Protein 8Q3U (pdb70)

Nearest PDB structures (foldseek):
  6zr9-assembly1_A  TM=1.003E+00  e=4.267E-58  Homo sapiens
  3mdz-assembly1_A  TM=9.969E-01  e=3.117E-55  Homo sapiens
  3czv-assembly1_A  TM=9.896E-01  e=2.225E-41  Homo sapiens
  2nmx-assembly1_A  TM=9.854E-01  e=1.043E-40  Homo sapiens
  1crm-assembly1_A  TM=9.818E-01  e=9.824E-41  Homo sapiens

Organism: Homo sapiens (NCBI:txid9606)

Structure (mmCIF, N/CA/C/O backbone):
data_8Q3U
#
_entry.id   8Q3U
#
_cell.length_a   66.965
_cell.length_b   89.422
_cell.length_c   44.267
_cell.angle_alpha   90.00
_cell.angle_beta   90.00
_cell.angle_gamma   90.00
#
_symmetry.space_group_name_H-M   'P 21 21 2'
#
loop_
_entity.id
_entity.type
_entity.pdbx_description
1 polymer 'Carbonic anhydrase 7'
2 non-polymer 'ZINC ION'
3 non-polymer ~{N}-phenyl-~{N}-[1-[2-(4-sulfamoylphenyl)ethyl]piperidin-4-yl]propanamide
4 non-polymer GLYCEROL
5 water water
#
loop_
_atom_site.group_PDB
_atom_site.id
_atom_site.type_symbol
_atom_site.label_atom_id
_atom_site.label_alt_id
_atom_site.label_comp_id
_atom_site.label_asym_id
_atom_site.label_entity_id
_atom_site.label_seq_id
_atom_site.pdbx_PDB_ins_code
_atom_site.Cartn_x
_atom_site.Cartn_y
_atom_site.Cartn_z
_atom_site.occupancy
_atom_site.B_iso_or_equiv
_atom_site.auth_seq_id
_atom_site.auth_comp_id
_atom_site.auth_asym_id
_atom_site.auth_atom_id
_atom_site.pdbx_PDB_model_num
ATOM 1 N N . GLY A 1 8 ? 22.448 11.624 8.063 1.00 30.20 4 GLY A N 1
ATOM 2 C CA . GLY A 1 8 ? 23.258 11.402 9.307 1.00 27.17 4 GLY A CA 1
ATOM 3 C C . GLY A 1 8 ? 22.844 12.293 10.465 1.00 25.36 4 GLY A C 1
ATOM 4 O O . GLY A 1 8 ? 23.522 12.239 11.528 1.00 28.80 4 GLY A O 1
ATOM 8 N N . TRP A 1 9 ? 21.717 13.003 10.369 1.00 22.66 5 TRP A N 1
ATOM 9 C CA . TRP A 1 9 ? 21.199 13.852 11.458 1.00 18.56 5 TRP A CA 1
ATOM 10 C C . TRP A 1 9 ? 19.673 13.780 11.514 1.00 16.99 5 TRP A C 1
ATOM 11 O O . TRP A 1 9 ? 18.986 13.434 10.546 1.00 18.01 5 TRP A O 1
ATOM 32 N N . GLY A 1 10 ? 19.154 14.118 12.661 1.00 14.79 6 GLY A N 1
ATOM 33 C CA . GLY A 1 10 ? 17.711 14.154 12.864 1.00 13.75 6 GLY A CA 1
ATOM 34 C C . GLY A 1 10 ? 17.433 14.825 14.164 1.00 11.94 6 GLY A C 1
ATOM 35 O O . GLY A 1 10 ? 18.169 15.747 14.583 1.00 12.83 6 GLY A O 1
ATOM 39 N N . TYR A 1 11 ? 16.385 14.349 14.824 1.00 12.97 7 TYR A N 1
ATOM 40 C CA . TYR A 1 11 ? 15.868 14.931 16.081 1.00 13.93 7 TYR A CA 1
ATOM 41 C C . TYR A 1 11 ? 15.714 13.847 17.152 1.00 15.83 7 TYR A C 1
ATOM 42 O O . TYR A 1 11 ? 14.975 14.040 18.121 1.00 19.48 7 TYR A O 1
ATOM 60 N N . GLY A 1 12 ? 16.338 12.703 16.953 1.00 17.53 8 GLY A N 1
ATOM 61 C CA . GLY A 1 12 ? 16.218 11.609 17.915 1.00 18.38 8 GLY A CA 1
ATOM 62 C C . GLY A 1 12 ? 17.296 11.686 18.977 1.00 19.14 8 GLY A C 1
ATOM 63 O O . GLY A 1 12 ? 18.164 12.608 18.999 1.00 20.50 8 GLY A O 1
ATOM 67 N N . GLN A 1 13 ? 17.293 10.683 19.830 1.00 21.58 9 GLN A N 1
ATOM 68 C CA . GLN A 1 13 ? 18.181 10.656 21.000 1.00 23.86 9 GLN A CA 1
ATOM 69 C C . GLN A 1 13 ? 19.641 10.629 20.544 1.00 22.11 9 GLN A C 1
ATOM 70 O O . GLN A 1 13 ? 20.517 11.171 21.284 1.00 25.51 9 GLN A O 1
ATOM 84 N N . ASP A 1 14 ? 19.929 9.939 19.446 1.00 19.78 10 ASP A N 1
ATOM 85 C CA . ASP A 1 14 ? 21.339 9.738 19.065 1.00 20.61 10 ASP A CA 1
ATOM 86 C C . ASP A 1 14 ? 21.796 10.665 17.950 1.00 19.06 10 ASP A C 1
ATOM 87 O O . ASP A 1 14 ? 23.000 10.760 17.750 1.00 21.29 10 ASP A O 1
ATOM 96 N N . ASP A 1 15 ? 20.896 11.316 17.229 1.00 16.57 11 ASP A N 1
ATOM 97 C CA . ASP A 1 15 ? 21.283 12.092 16.029 1.00 15.64 11 ASP A CA 1
ATOM 98 C C . ASP A 1 15 ? 20.769 13.528 16.131 1.00 14.00 11 ASP A C 1
ATOM 99 O O . ASP A 1 15 ? 20.851 14.249 15.129 1.00 14.15 11 ASP A O 1
ATOM 108 N N . GLY A 1 16 ? 20.322 13.953 17.303 1.00 13.92 12 GLY A N 1
ATOM 109 C CA . GLY A 1 16 ? 19.647 15.245 17.450 1.00 13.15 12 GLY A CA 1
ATOM 110 C C . GLY A 1 16 ? 20.595 16.416 17.638 1.00 11.35 12 GLY A C 1
ATOM 111 O O . GLY A 1 16 ? 21.823 16.293 17.592 1.00 11.61 12 GLY A O 1
ATOM 115 N N . PRO A 1 17 ? 20.010 17.613 17.844 1.00 10.80 13 PRO A N 1
ATOM 116 C CA . PRO A 1 17 ? 20.753 18.860 17.856 1.00 10.41 13 PRO A CA 1
ATOM 117 C C . PRO A 1 17 ? 21.992 18.929 18.735 1.00 10.29 13 PRO A C 1
ATOM 118 O O . PRO A 1 17 ? 22.944 19.589 18.332 1.00 10.85 13 PRO A O 1
ATOM 129 N N A SER A 1 18 ? 22.018 18.288 19.899 0.50 11.19 14 SER A N 1
ATOM 130 N N B SER A 1 18 ? 21.994 18.231 19.866 0.50 10.40 14 SER A N 1
ATOM 131 C CA A SER A 1 18 ? 23.238 18.373 20.737 0.50 12.25 14 SER A CA 1
ATOM 132 C CA B SER A 1 18 ? 23.163 18.244 20.772 0.50 10.84 14 SER A CA 1
ATOM 133 C C A SER A 1 18 ? 24.426 17.669 20.081 0.50 11.96 14 SER A C 1
ATOM 134 C C B SER A 1 18 ? 24.386 17.576 20.147 0.50 11.19 14 SER A C 1
ATOM 135 O O A SER A 1 18 ? 25.549 17.877 20.558 0.50 12.89 14 SER A O 1
ATOM 136 O O B SER A 1 18 ? 25.487 17.730 20.687 0.50 12.25 14 SER A O 1
ATOM 151 N N . HIS A 1 19 ? 24.197 16.853 19.048 1.00 10.60 15 HIS A N 1
ATOM 152 C CA . HIS A 1 19 ? 25.251 16.074 18.397 1.00 11.32 15 HIS A CA 1
ATOM 153 C C . HIS A 1 19 ? 25.604 16.607 17.014 1.00 11.06 15 HIS A C 1
ATOM 154 O O . HIS A 1 19 ? 26.545 16.079 16.397 1.00 12.47 15 HIS A O 1
ATOM 169 N N . TRP A 1 20 ? 24.867 17.575 16.486 1.00 10.25 16 TRP A N 1
ATOM 170 C CA . TRP A 1 20 ? 25.057 18.017 15.094 1.00 10.27 16 TRP A CA 1
ATOM 171 C C . TRP A 1 20 ? 26.450 18.561 14.869 1.00 10.05 16 TRP A C 1
ATOM 172 O O . TRP A 1 20 ? 26.948 18.464 13.722 1.00 11.33 16 TRP A O 1
ATOM 193 N N . HIS A 1 21 ? 27.070 19.117 15.896 1.00 10.64 17 HIS A N 1
ATOM 194 C CA . HIS A 1 21 ? 28.422 19.683 15.757 1.00 11.22 17 HIS A CA 1
ATOM 195 C C . HIS A 1 21 ? 29.434 18.628 15.323 1.00 12.58 17 HIS A C 1
ATOM 196 O O . HIS A 1 21 ? 30.465 18.997 14.789 1.00 13.09 17 HIS A O 1
ATOM 211 N N . LYS A 1 22 ? 29.162 17.354 15.550 1.00 13.37 18 LYS A N 1
ATOM 212 C CA . LYS A 1 22 ? 30.111 16.280 15.164 1.00 15.56 18 LYS A CA 1
ATOM 213 C C . LYS A 1 22 ? 30.171 16.176 13.645 1.00 15.84 18 LYS A C 1
ATOM 214 O O . LYS A 1 22 ? 31.169 15.671 13.133 1.00 19.91 18 LYS A O 1
ATOM 233 N N . LEU A 1 23 ? 29.128 16.635 12.959 1.00 14.55 19 LEU A N 1
ATOM 234 C CA . LEU A 1 23 ? 29.062 16.656 11.483 1.00 14.48 19 LEU A CA 1
ATOM 235 C C . LEU A 1 23 ? 29.390 18.052 10.944 1.00 12.03 19 LEU A C 1
ATOM 236 O O . LEU A 1 23 ? 30.154 18.183 9.985 1.00 12.16 19 LEU A O 1
ATOM 252 N N . TYR A 1 24 ? 28.784 19.080 11.538 1.00 11.88 20 TYR A N 1
ATOM 253 C CA . TYR A 1 24 ? 28.868 20.471 11.068 1.00 10.78 20 TYR A CA 1
ATOM 254 C C . TYR A 1 24 ? 29.415 21.313 12.201 1.00 10.56 20 TYR A C 1
ATOM 255 O O . TYR A 1 24 ? 28.649 21.782 13.050 1.00 11.60 20 TYR A O 1
ATOM 273 N N . PRO A 1 25 ? 30.740 21.544 12.250 1.00 11.07 21 PRO A N 1
ATOM 274 C CA . PRO A 1 25 ? 31.304 22.287 13.365 1.00 12.33 21 PRO A CA 1
ATOM 275 C C . PRO A 1 25 ? 30.770 23.714 13.501 1.00 10.93 21 PRO A C 1
ATOM 276 O O . PRO A 1 25 ? 30.844 24.267 14.595 1.00 12.54 21 PRO A O 1
ATOM 287 N N . ILE A 1 26 ? 30.226 24.281 12.420 1.00 10.54 22 ILE A N 1
ATOM 288 C CA . ILE A 1 26 ? 29.629 25.642 12.515 1.00 10.99 22 ILE A CA 1
ATOM 289 C C . ILE A 1 26 ? 28.431 25.629 13.465 1.00 10.97 22 ILE A C 1
ATOM 290 O O . ILE A 1 26 ? 27.981 26.727 13.867 1.00 12.07 22 ILE A O 1
ATOM 306 N N . ALA A 1 27 ? 27.943 24.454 13.861 1.00 10.81 23 ALA A N 1
ATOM 307 C CA . ALA A 1 27 ? 26.903 24.377 14.904 1.00 11.43 23 ALA A CA 1
ATOM 308 C C . ALA A 1 27 ? 27.278 25.194 16.133 1.00 12.04 23 ALA A C 1
ATOM 309 O O . ALA A 1 27 ? 26.380 25.596 16.871 1.00 13.14 23 ALA A O 1
ATOM 316 N N . GLN A 1 28 ? 28.572 25.305 16.408 1.00 13.17 24 GLN A N 1
ATOM 317 C CA . GLN A 1 28 ? 29.115 26.069 17.574 1.00 14.91 24 GLN A CA 1
ATOM 318 C C . GLN A 1 28 ? 29.658 27.453 17.154 1.00 15.63 24 GLN A C 1
ATOM 319 O O . GLN A 1 28 ? 30.428 28.056 17.926 1.00 17.77 24 GLN A O 1
ATOM 333 N N . GLY A 1 29 ? 29.179 28.001 16.037 1.00 14.95 25 GLY A N 1
ATOM 334 C CA . GLY A 1 29 ? 29.609 29.308 15.528 1.00 15.87 25 GLY A CA 1
ATOM 335 C C . GLY A 1 29 ? 29.044 30.486 16.286 1.00 14.84 25 GLY A C 1
ATOM 336 O O . GLY A 1 29 ? 28.310 30.319 17.281 1.00 16.23 25 GLY A O 1
ATOM 340 N N . ASP A 1 30 ? 29.351 31.663 15.760 1.00 15.25 26 ASP A N 1
ATOM 341 C CA . ASP A 1 30 ? 29.011 32.943 16.405 1.00 16.26 26 ASP A CA 1
ATOM 342 C C . ASP A 1 30 ? 27.678 33.515 15.958 1.00 14.77 26 ASP A C 1
ATOM 343 O O . ASP A 1 30 ? 27.266 34.523 16.541 1.00 16.62 26 ASP A O 1
ATOM 352 N N A ARG A 1 31 ? 27.031 32.885 14.979 0.50 13.17 27 ARG A N 1
ATOM 353 N N B ARG A 1 31 ? 27.039 32.965 14.929 0.50 12.99 27 ARG A N 1
ATOM 354 C CA A ARG A 1 31 ? 25.829 33.455 14.330 0.50 12.72 27 ARG A CA 1
ATOM 355 C CA B ARG A 1 31 ? 25.743 33.522 14.468 0.50 12.52 27 ARG A CA 1
ATOM 356 C C A ARG A 1 31 ? 24.751 32.365 14.229 0.50 11.36 27 ARG A C 1
ATOM 357 C C B ARG A 1 31 ? 24.751 32.379 14.252 0.50 11.63 27 ARG A C 1
ATOM 358 O O A ARG A 1 31 ? 24.042 32.323 13.238 0.50 11.71 27 ARG A O 1
ATOM 359 O O B ARG A 1 31 ? 24.117 32.311 13.210 0.50 12.49 27 ARG A O 1
ATOM 400 N N . GLN A 1 32 ? 24.585 31.531 15.261 1.00 11.09 28 GLN A N 1
ATOM 401 C CA . GLN A 1 32 ? 23.671 30.378 15.169 1.00 10.57 28 GLN A CA 1
ATOM 402 C C . GLN A 1 32 ? 22.248 30.738 15.615 1.00 10.09 28 GLN A C 1
ATOM 403 O O . GLN A 1 32 ? 22.036 31.627 16.466 1.00 11.76 28 GLN A O 1
ATOM 417 N N . SER A 1 33 ? 21.295 30.041 15.045 1.00 9.75 29 SER A N 1
ATOM 418 C CA . SER A 1 33 ? 19.874 30.205 15.313 1.00 9.19 29 SER A CA 1
ATOM 419 C C . SER A 1 33 ? 19.294 28.874 15.715 1.00 8.88 29 SER A C 1
ATOM 420 O O . SER A 1 33 ? 19.804 27.795 15.344 1.00 9.88 29 SER A O 1
ATOM 428 N N . PRO A 1 34 ? 18.148 28.851 16.401 1.00 9.34 30 PRO A N 1
ATOM 429 C CA . PRO A 1 34 ? 17.392 30.009 16.886 1.00 9.82 30 PRO A CA 1
ATOM 430 C C . PRO A 1 34 ? 18.028 30.601 18.151 1.00 10.31 30 PRO A C 1
ATOM 431 O O . PRO A 1 34 ? 19.070 30.130 18.618 1.00 10.79 30 PRO A O 1
ATOM 442 N N . ILE A 1 35 ? 17.364 31.603 18.715 1.00 10.61 31 ILE A N 1
ATOM 443 C CA . ILE A 1 35 ? 17.759 32.284 19.969 1.00 11.24 31 ILE A CA 1
ATOM 444 C C . ILE A 1 35 ? 16.516 32.426 20.853 1.00 11.30 31 ILE A C 1
ATOM 445 O O . ILE A 1 35 ? 15.360 32.346 20.393 1.00 12.19 31 ILE A O 1
ATOM 461 N N . ASN A 1 36 ? 16.801 32.678 22.114 1.00 12.38 32 ASN A N 1
ATOM 462 C CA . ASN A 1 36 ? 15.807 33.219 23.065 1.00 12.97 32 ASN A CA 1
ATOM 463 C C . ASN A 1 36 ? 15.836 34.751 22.953 1.00 13.81 32 ASN A C 1
ATOM 464 O O . ASN A 1 36 ? 16.878 35.394 23.192 1.00 15.25 32 ASN A O 1
ATOM 475 N N . ILE A 1 37 ? 14.705 35.316 22.557 1.00 13.66 33 ILE A N 1
ATOM 476 C CA . ILE A 1 37 ? 14.571 36.778 22.414 1.00 14.63 33 ILE A CA 1
ATOM 477 C C . ILE A 1 37 ? 14.170 37.322 23.776 1.00 15.68 33 ILE A C 1
ATOM 478 O O . ILE A 1 37 ? 13.065 36.982 24.255 1.00 16.93 33 ILE A O 1
ATOM 494 N N . ILE A 1 38 ? 15.062 38.066 24.406 1.00 17.76 34 ILE A N 1
ATOM 495 C CA . ILE A 1 38 ? 14.756 38.750 25.672 1.00 18.91 34 ILE A CA 1
ATOM 496 C C . ILE A 1 38 ? 14.191 40.104 25.274 1.00 17.45 34 ILE A C 1
ATOM 497 O O . ILE A 1 38 ? 14.929 40.976 24.784 1.00 18.85 34 ILE A O 1
ATOM 513 N N . SER A 1 39 ? 12.886 40.246 25.403 1.00 18.34 35 SER A N 1
ATOM 514 C CA . SER A 1 39 ? 12.172 41.368 24.753 1.00 20.13 35 SER A CA 1
ATOM 515 C C . SER A 1 39 ? 12.688 42.701 25.331 1.00 19.66 35 SER A C 1
ATOM 516 O O . SER A 1 39 ? 12.890 43.656 24.552 1.00 20.83 35 SER A O 1
ATOM 524 N N . SER A 1 40 ? 13.037 42.760 26.623 1.00 21.28 36 SER A N 1
ATOM 525 C CA . SER A 1 40 ? 13.539 44.002 27.269 1.00 23.75 36 SER A CA 1
ATOM 526 C C . SER A 1 40 ? 14.942 44.366 26.775 1.00 23.52 36 SER A C 1
ATOM 527 O O . SER A 1 40 ? 15.377 45.507 26.980 1.00 27.20 36 SER A O 1
ATOM 535 N N . GLN A 1 41 ? 15.646 43.429 26.147 1.00 22.21 37 GLN A N 1
ATOM 536 C CA . GLN A 1 41 ? 17.037 43.644 25.691 1.00 22.85 37 GLN A CA 1
ATOM 537 C C . GLN A 1 41 ? 17.109 43.883 24.179 1.00 21.65 37 GLN A C 1
ATOM 538 O O . GLN A 1 41 ? 18.183 44.186 23.662 1.00 22.79 37 GLN A O 1
ATOM 552 N N . ALA A 1 42 ? 16.003 43.775 23.460 1.00 20.61 38 ALA A N 1
ATOM 553 C CA . ALA A 1 42 ? 15.964 44.139 22.027 1.00 20.28 38 ALA A CA 1
ATOM 554 C C . ALA A 1 42 ? 16.033 45.664 21.885 1.00 20.40 38 ALA A C 1
ATOM 555 O O . ALA A 1 42 ? 15.585 46.381 22.817 1.00 23.75 38 ALA A O 1
ATOM 562 N N . VAL A 1 43 ? 16.674 46.156 20.820 1.00 21.02 39 VAL A N 1
ATOM 563 C CA . VAL A 1 43 ? 16.936 47.607 20.572 1.00 22.28 39 VAL A CA 1
ATOM 564 C C . VAL A 1 43 ? 15.851 48.074 19.603 1.00 20.14 39 VAL A C 1
ATOM 565 O O . VAL A 1 43 ? 15.774 47.584 18.495 1.00 19.90 39 VAL A O 1
ATOM 578 N N . TYR A 1 44 ? 15.024 49.010 20.026 1.00 21.28 40 TYR A N 1
ATOM 579 C CA . TYR A 1 44 ? 14.047 49.643 19.118 1.00 20.17 40 TYR A CA 1
ATOM 580 C C . TYR A 1 44 ? 14.815 50.341 17.989 1.00 20.82 40 TYR A C 1
ATOM 581 O O . TYR A 1 44 ? 15.717 51.155 18.266 1.00 23.25 40 TYR A O 1
ATOM 599 N N . SER A 1 45 ? 14.507 50.025 16.736 1.00 20.42 41 SER A N 1
ATOM 600 C CA . SER A 1 45 ? 15.291 50.482 15.565 1.00 22.89 41 SER A CA 1
ATOM 601 C C . SER A 1 45 ? 14.334 51.184 14.599 1.00 26.17 41 SER A C 1
ATOM 602 O O . SER A 1 45 ? 13.860 50.597 13.647 1.00 28.75 41 SER A O 1
ATOM 610 N N . PRO A 1 46 ? 13.994 52.478 14.829 1.00 31.20 42 PRO A N 1
ATOM 611 C CA . PRO A 1 46 ? 13.023 53.172 13.981 1.00 33.55 42 PRO A CA 1
ATOM 612 C C . PRO A 1 46 ? 13.544 53.482 12.566 1.00 33.44 42 PRO A C 1
ATOM 613 O O . PRO A 1 46 ? 12.743 53.829 11.731 1.00 36.57 42 PRO A O 1
ATOM 624 N N . SER A 1 47 ? 14.844 53.313 12.317 1.00 34.31 43 SER A N 1
ATOM 625 C CA . SER A 1 47 ? 15.463 53.458 10.972 1.00 36.83 43 SER A CA 1
ATOM 626 C C . SER A 1 47 ? 15.020 52.317 10.035 1.00 37.51 43 SER A C 1
ATOM 627 O O . SER A 1 47 ? 14.976 52.568 8.815 1.00 40.30 43 SER A O 1
ATOM 635 N N . LEU A 1 48 ? 14.691 51.123 10.559 1.00 33.93 44 LEU A N 1
ATOM 636 C CA . LEU A 1 48 ? 14.157 49.979 9.761 1.00 33.35 44 LEU A CA 1
ATOM 637 C C . LEU A 1 48 ? 12.958 50.458 8.929 1.00 33.74 44 LEU A C 1
ATOM 638 O O . LEU A 1 48 ? 12.142 51.232 9.456 1.00 32.75 44 LEU A O 1
ATOM 654 N N . GLN A 1 49 ? 12.858 49.991 7.679 1.00 34.20 45 GLN A N 1
ATOM 655 C CA . GLN A 1 49 ? 11.705 50.227 6.752 1.00 32.29 45 GLN A CA 1
ATOM 656 C C . GLN A 1 49 ? 10.535 49.336 7.149 1.00 27.38 45 GLN A C 1
ATOM 657 O O . GLN A 1 49 ? 10.746 48.356 7.857 1.00 26.89 45 GLN A O 1
ATOM 671 N N . PRO A 1 50 ? 9.267 49.698 6.829 1.00 26.12 46 PRO A N 1
ATOM 672 C CA . PRO A 1 50 ? 8.153 48.785 7.055 1.00 23.43 46 PRO A CA 1
ATOM 673 C C . PRO A 1 50 ? 8.372 47.445 6.349 1.00 20.45 46 PRO A C 1
ATOM 674 O O . PRO A 1 50 ? 8.802 47.381 5.243 1.00 22.57 46 PRO A O 1
ATOM 685 N N . LEU A 1 51 ? 7.998 46.395 7.045 1.00 17.70 47 LEU A N 1
ATOM 686 C CA . LEU A 1 51 ? 8.072 45.026 6.509 1.00 15.48 47 LEU A CA 1
ATOM 687 C C . LEU A 1 51 ? 6.865 44.764 5.618 1.00 15.11 47 LEU A C 1
ATOM 688 O O . LEU A 1 51 ? 5.713 44.922 6.064 1.00 17.94 47 LEU A O 1
ATOM 704 N N . GLU A 1 52 ? 7.134 44.314 4.402 1.00 14.78 48 GLU A N 1
ATOM 705 C CA . GLU A 1 52 ? 6.074 44.018 3.430 1.00 16.19 48 GLU A CA 1
ATOM 706 C C . GLU A 1 52 ? 6.232 42.581 2.976 1.00 14.88 48 GLU A C 1
ATOM 707 O O . GLU A 1 52 ? 7.287 42.200 2.469 1.00 15.30 48 GLU A O 1
ATOM 719 N N . LEU A 1 53 ? 5.194 41.809 3.190 1.00 14.97 49 LEU A N 1
ATOM 720 C CA . LEU A 1 53 ? 5.094 40.419 2.718 1.00 15.00 49 LEU A CA 1
ATOM 721 C C . LEU A 1 53 ? 4.119 40.462 1.551 1.00 16.39 49 LEU A C 1
ATOM 722 O O . LEU A 1 53 ? 2.908 40.480 1.760 1.00 20.11 49 LEU A O 1
ATOM 738 N N A SER A 1 54 ? 4.647 40.581 0.336 0.50 15.69 50 SER A N 1
ATOM 739 N N B SER A 1 54 ? 4.680 40.532 0.344 0.50 15.97 50 SER A N 1
ATOM 740 C CA A SER A 1 54 ? 3.859 40.777 -0.903 0.50 16.22 50 SER A CA 1
ATOM 741 C CA B SER A 1 54 ? 3.967 40.756 -0.934 0.50 16.80 50 SER A CA 1
ATOM 742 C C A SER A 1 54 ? 3.750 39.428 -1.602 0.50 15.54 50 SER A C 1
ATOM 743 C C B SER A 1 54 ? 3.770 39.402 -1.610 0.50 15.83 50 SER A C 1
ATOM 744 O O A SER A 1 54 ? 4.658 39.060 -2.379 0.50 15.99 50 SER A O 1
ATOM 745 O O B SER A 1 54 ? 4.644 38.999 -2.407 0.50 15.77 50 SER A O 1
ATOM 760 N N . TYR A 1 55 ? 2.697 38.697 -1.259 1.00 16.18 51 TYR A N 1
ATOM 761 C CA . TYR A 1 55 ? 2.500 37.306 -1.671 1.00 15.64 51 TYR A CA 1
ATOM 762 C C . TYR A 1 55 ? 1.314 37.171 -2.603 1.00 18.39 51 TYR A C 1
ATOM 763 O O . TYR A 1 55 ? 0.209 37.602 -2.253 1.00 21.22 51 TYR A O 1
ATOM 781 N N . GLU A 1 56 ? 1.511 36.445 -3.696 1.00 19.27 52 GLU A N 1
ATOM 782 C CA . GLU A 1 56 ? 0.429 36.113 -4.641 1.00 19.60 52 GLU A CA 1
ATOM 783 C C . GLU A 1 56 ? -0.277 34.846 -4.167 1.00 17.77 52 GLU A C 1
ATOM 784 O O . GLU A 1 56 ? 0.292 34.059 -3.400 1.00 17.98 52 GLU A O 1
ATOM 796 N N . ALA A 1 57 ? -1.461 34.605 -4.717 1.00 19.04 53 ALA A N 1
ATOM 797 C CA . ALA A 1 57 ? -2.355 33.568 -4.207 1.00 20.13 53 ALA A CA 1
ATOM 798 C C . ALA A 1 57 ? -2.050 32.225 -4.850 1.00 16.56 53 ALA A C 1
ATOM 799 O O . ALA A 1 57 ? -2.413 31.230 -4.234 1.00 17.91 53 ALA A O 1
ATOM 806 N N . CYS A 1 58 ? -1.473 32.193 -6.058 1.00 14.80 54 CYS A N 1
ATOM 807 C CA . CYS A 1 58 ? -1.338 30.927 -6.814 1.00 14.26 54 CYS A CA 1
ATOM 808 C C . CYS A 1 58 ? 0.094 30.736 -7.312 1.00 13.88 54 CYS A C 1
ATOM 809 O O . CYS A 1 58 ? 0.343 30.532 -8.508 1.00 15.67 54 CYS A O 1
ATOM 816 N N A MET A 1 59 ? 1.011 30.696 -6.356 0.50 12.97 55 MET A N 1
ATOM 817 N N B MET A 1 59 ? 1.043 30.733 -6.382 0.50 12.80 55 MET A N 1
ATOM 818 C CA A MET A 1 59 ? 2.450 30.452 -6.615 0.50 13.70 55 MET A CA 1
ATOM 819 C CA B MET A 1 59 ? 2.452 30.400 -6.720 0.50 13.14 55 MET A CA 1
ATOM 820 C C A MET A 1 59 ? 2.902 29.131 -5.960 0.50 11.90 55 MET A C 1
ATOM 821 C C B MET A 1 59 ? 2.896 29.107 -5.992 0.50 11.75 55 MET A C 1
ATOM 822 O O A MET A 1 59 ? 4.049 28.721 -6.167 0.50 12.18 55 MET A O 1
ATOM 823 O O B MET A 1 59 ? 4.046 28.684 -6.179 0.50 12.20 55 MET A O 1
ATOM 850 N N . SER A 1 60 ? 2.051 28.469 -5.185 1.00 10.93 56 SER A N 1
ATOM 851 C CA . SER A 1 60 ? 2.410 27.201 -4.534 1.00 10.21 56 SER A CA 1
ATOM 852 C C . SER A 1 60 ? 2.437 26.064 -5.546 1.00 10.62 56 SER A C 1
ATOM 853 O O . SER A 1 60 ? 1.599 26.010 -6.470 1.00 11.63 56 SER A O 1
ATOM 861 N N . LEU A 1 61 ? 3.307 25.105 -5.311 1.00 10.71 57 LEU A N 1
ATOM 862 C CA . LEU A 1 61 ? 3.480 23.943 -6.199 1.00 11.61 57 LEU A CA 1
ATOM 863 C C . LEU A 1 61 ? 3.047 22.649 -5.525 1.00 12.07 57 LEU A C 1
ATOM 864 O O . LEU A 1 61 ? 2.303 21.875 -6.134 1.00 14.05 57 LEU A O 1
ATOM 880 N N . SER A 1 62 ? 3.582 22.368 -4.359 1.00 12.17 58 SER A N 1
ATOM 881 C CA . SER A 1 62 ? 3.558 21.006 -3.800 1.00 12.05 58 SER A CA 1
ATOM 882 C C . SER A 1 62 ? 3.690 21.079 -2.293 1.00 10.81 58 SER A C 1
ATOM 883 O O . SER A 1 62 ? 4.150 22.098 -1.753 1.00 11.26 58 SER A O 1
ATOM 891 N N . ILE A 1 63 ? 3.300 20.000 -1.650 1.00 11.23 59 ILE A N 1
ATOM 892 C CA . ILE A 1 63 ? 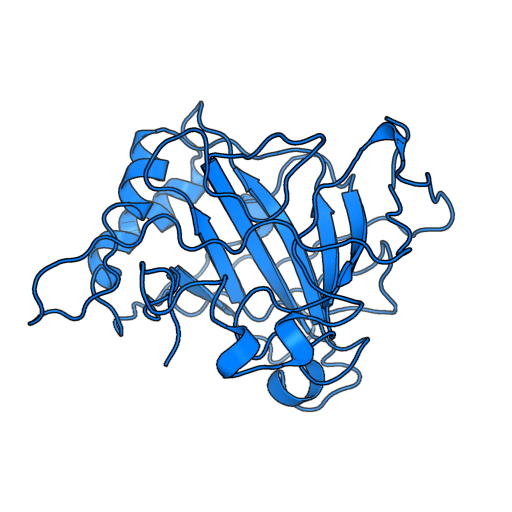3.519 19.775 -0.204 1.00 11.03 59 ILE A CA 1
ATOM 893 C C . ILE A 1 63 ? 4.269 18.455 -0.085 1.00 11.43 59 ILE A C 1
ATOM 894 O O . ILE A 1 63 ? 3.918 17.469 -0.764 1.00 12.48 59 ILE A O 1
ATOM 910 N N A THR A 1 64 ? 5.313 18.424 0.741 0.50 11.22 60 THR A N 1
ATOM 911 N N B THR A 1 64 ? 5.303 18.415 0.741 0.50 11.72 60 THR A N 1
ATOM 912 C CA A THR A 1 64 ? 6.275 17.304 0.833 0.50 11.96 60 THR A CA 1
ATOM 913 C CA B THR A 1 64 ? 6.195 17.247 0.835 0.50 12.99 60 THR A CA 1
ATOM 914 C C A THR A 1 64 ? 6.612 16.999 2.287 0.50 11.12 60 THR A C 1
ATOM 915 C C B THR A 1 64 ? 6.530 16.992 2.297 0.50 11.99 60 THR A C 1
ATOM 916 O O A THR A 1 64 ? 6.959 17.914 3.045 0.50 11.28 60 THR A O 1
ATOM 917 O O B THR A 1 64 ? 6.652 17.924 3.091 0.50 12.27 60 THR A O 1
ATOM 938 N N . ASN A 1 65 ? 6.625 15.713 2.619 1.00 11.99 61 ASN A N 1
ATOM 939 C CA . ASN A 1 65 ? 7.241 15.250 3.877 1.00 12.55 61 ASN A CA 1
ATOM 940 C C . ASN A 1 65 ? 8.677 14.856 3.558 1.00 12.50 61 ASN A C 1
ATOM 941 O O . ASN A 1 65 ? 8.873 13.885 2.822 1.00 13.99 61 ASN A O 1
ATOM 952 N N . ASN A 1 66 ? 9.646 15.667 3.979 1.00 12.72 62 ASN A N 1
ATOM 953 C CA . ASN A 1 66 ? 11.067 15.451 3.647 1.00 13.67 62 ASN A CA 1
ATOM 954 C C . ASN A 1 66 ? 11.764 14.675 4.767 1.00 13.86 62 ASN A C 1
ATOM 955 O O . ASN A 1 66 ? 12.999 14.548 4.698 1.00 15.99 62 ASN A O 1
ATOM 966 N N . GLY A 1 67 ? 11.026 14.151 5.741 1.00 14.35 63 GLY A N 1
ATOM 967 C CA . GLY A 1 67 ? 11.663 13.403 6.829 1.00 14.74 63 GLY A CA 1
ATOM 968 C C . GLY A 1 67 ? 12.038 14.279 8.004 1.00 14.21 63 GLY A C 1
ATOM 969 O O . GLY A 1 67 ? 12.322 13.734 9.080 1.00 16.14 63 GLY A O 1
ATOM 973 N N . HIS A 1 68 ? 12.051 15.592 7.843 1.00 12.82 64 HIS A N 1
ATOM 974 C CA . HIS A 1 68 ? 12.371 16.528 8.952 1.00 12.74 64 HIS A CA 1
ATOM 975 C C . HIS A 1 68 ? 11.243 17.509 9.223 1.00 11.67 64 HIS A C 1
ATOM 976 O O . HIS A 1 68 ? 11.221 18.058 10.328 1.00 12.62 64 HIS A O 1
ATOM 991 N N . SER A 1 69 ? 10.392 17.782 8.248 1.00 11.82 65 SER A N 1
ATOM 992 C CA . SER A 1 69 ? 9.263 18.703 8.379 1.00 10.89 65 SER A CA 1
ATOM 993 C C . SER A 1 69 ? 8.294 18.386 7.250 1.00 10.76 65 SER A C 1
ATOM 994 O O . SER A 1 69 ? 8.517 17.470 6.445 1.00 11.92 65 SER A O 1
ATOM 1002 N N . VAL A 1 70 ? 7.202 19.129 7.228 1.00 10.24 66 VAL A N 1
ATOM 1003 C CA . VAL A 1 70 ? 6.314 19.229 6.048 1.00 10.01 66 VAL A CA 1
ATOM 1004 C C . VAL A 1 70 ? 6.545 20.604 5.430 1.00 9.50 66 VAL A C 1
ATOM 1005 O O . VAL A 1 70 ? 6.579 21.612 6.144 1.00 9.68 66 VAL A O 1
ATOM 1018 N N . GLN A 1 71 ? 6.730 20.607 4.116 1.00 9.94 67 GLN A N 1
ATOM 1019 C CA . GLN A 1 71 ? 7.215 21.784 3.409 1.00 9.35 67 GLN A CA 1
ATOM 1020 C C . GLN A 1 71 ? 6.355 22.034 2.181 1.00 9.38 67 GLN A C 1
ATOM 1021 O O . GLN A 1 71 ? 6.119 21.100 1.378 1.00 10.47 67 GLN A O 1
ATOM 1035 N N . VAL A 1 72 ? 5.961 23.277 1.981 1.00 8.82 68 VAL A N 1
ATOM 1036 C CA . VAL A 1 72 ? 5.235 23.735 0.778 1.00 9.01 68 VAL A CA 1
ATOM 1037 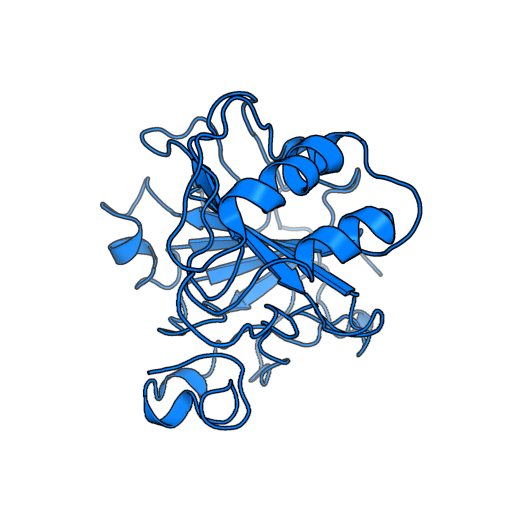C C . VAL A 1 72 ? 6.235 24.500 -0.071 1.00 8.81 68 VAL A C 1
ATOM 1038 O O . VAL A 1 72 ? 6.844 25.475 0.402 1.00 9.37 68 VAL A O 1
ATOM 1051 N N . ASP A 1 73 ? 6.411 24.069 -1.312 1.00 9.32 69 ASP A N 1
ATOM 1052 C CA . ASP A 1 73 ? 7.333 24.715 -2.252 1.00 9.96 69 ASP A CA 1
ATOM 1053 C C . ASP A 1 73 ? 6.596 25.660 -3.192 1.00 9.96 69 ASP A C 1
ATOM 1054 O O . ASP A 1 73 ? 5.423 25.415 -3.530 1.00 11.02 69 ASP A O 1
ATOM 1063 N N . PHE A 1 74 ? 7.298 26.703 -3.619 1.00 10.16 70 PHE A N 1
ATOM 1064 C CA . PHE A 1 74 ? 6.753 27.768 -4.489 1.00 10.44 70 PHE A CA 1
ATOM 1065 C C . PHE A 1 74 ? 7.550 27.883 -5.779 1.00 11.20 70 PHE A C 1
ATOM 1066 O O . PHE A 1 74 ? 8.750 27.639 -5.822 1.00 12.11 70 PHE A O 1
ATOM 1083 N N . ASN A 1 75 ? 6.876 28.370 -6.809 1.00 12.11 71 ASN A N 1
ATOM 1084 C CA . ASN A 1 75 ? 7.531 28.889 -8.023 1.00 13.41 71 ASN A CA 1
ATOM 1085 C C . ASN A 1 75 ? 8.274 30.160 -7.620 1.00 13.88 71 ASN A C 1
ATOM 1086 O O . ASN A 1 75 ? 7.667 31.078 -7.040 1.00 17.84 71 ASN A O 1
ATOM 1097 N N . ASP A 1 76 ? 9.575 30.157 -7.784 1.00 14.13 72 ASP A N 1
ATOM 1098 C CA . ASP A 1 76 ? 10.415 31.329 -7.438 1.00 14.72 72 ASP A CA 1
ATOM 1099 C C . ASP A 1 76 ? 11.181 31.778 -8.674 1.00 17.96 72 ASP A C 1
ATOM 1100 O O . ASP A 1 76 ? 12.287 32.295 -8.541 1.00 19.13 72 ASP A O 1
ATOM 1109 N N A SER A 1 77 ? 10.617 31.608 -9.857 0.50 19.78 73 SER A N 1
ATOM 1110 N N B SER A 1 77 ? 10.572 31.589 -9.841 0.50 18.88 73 SER A N 1
ATOM 1111 C CA A SER A 1 77 ? 11.347 31.973 -11.088 0.50 21.12 73 SER A CA 1
ATOM 1112 C CA B SER A 1 77 ? 11.157 31.973 -11.144 0.50 20.29 73 SER A CA 1
ATOM 1113 C C A SER A 1 77 ? 11.297 33.489 -11.331 0.50 23.28 73 SER A C 1
ATOM 1114 C C B SER A 1 77 ? 11.403 33.477 -11.207 0.50 20.92 73 SER A C 1
ATOM 1115 O O A SER A 1 77 ? 11.910 33.952 -12.291 0.50 25.25 73 SER A O 1
ATOM 1116 O O B SER A 1 77 ? 12.323 33.897 -11.939 0.50 22.08 73 SER A O 1
ATOM 1131 N N . ASP A 1 78 ? 10.565 34.262 -10.532 1.00 23.99 74 ASP A N 1
ATOM 1132 C CA . ASP A 1 78 ? 10.561 35.736 -10.639 1.00 25.13 74 ASP A CA 1
ATOM 1133 C C . ASP A 1 78 ? 10.251 36.331 -9.262 1.00 25.63 74 ASP A C 1
ATOM 1134 O O . ASP A 1 78 ? 9.976 35.592 -8.323 1.00 24.93 74 ASP A O 1
ATOM 1143 N N . ASP A 1 79 ? 10.271 37.655 -9.161 1.00 26.84 75 ASP A N 1
ATOM 1144 C CA . ASP A 1 79 ? 10.103 38.352 -7.864 1.00 26.28 75 ASP A CA 1
ATOM 1145 C C . ASP A 1 79 ? 8.636 38.729 -7.641 1.00 22.05 75 ASP A C 1
ATOM 1146 O O . ASP A 1 79 ? 8.425 39.869 -7.207 1.00 29.09 75 ASP A O 1
ATOM 1155 N N . ARG A 1 80 ? 7.678 37.832 -7.915 1.00 25.35 76 ARG A N 1
ATOM 1156 C CA . ARG A 1 80 ? 6.226 38.016 -7.632 1.00 24.40 76 ARG A CA 1
ATOM 1157 C C . ARG A 1 80 ? 5.913 37.896 -6.137 1.00 24.26 76 ARG A C 1
ATOM 1158 O O . ARG A 1 80 ? 5.125 38.712 -5.634 1.00 26.35 76 ARG A O 1
ATOM 1179 N N . THR A 1 81 ? 6.471 36.900 -5.466 1.00 19.62 77 THR A N 1
ATOM 1180 C CA . THR A 1 81 ? 6.122 36.535 -4.072 1.00 17.01 77 THR A CA 1
ATOM 1181 C C . THR A 1 81 ? 7.350 36.755 -3.200 1.00 14.89 77 THR A C 1
ATOM 1182 O O . THR A 1 81 ? 8.274 35.940 -3.234 1.00 16.57 77 THR A O 1
ATOM 1193 N N . VAL A 1 82 ? 7.377 37.905 -2.566 1.00 13.55 78 VAL A N 1
ATOM 1194 C CA . VAL A 1 82 ? 8.633 38.428 -1.965 1.00 13.16 78 VAL A CA 1
ATOM 1195 C C . VAL A 1 82 ? 8.366 39.024 -0.594 1.00 12.69 78 VAL A C 1
ATOM 1196 O O . VAL A 1 82 ? 7.262 39.465 -0.290 1.00 14.23 78 VAL A O 1
ATOM 1209 N N . VAL A 1 83 ? 9.432 39.059 0.181 1.00 11.66 79 VAL A N 1
ATOM 1210 C CA . VAL A 1 83 ? 9.524 39.923 1.364 1.00 11.73 79 VAL A CA 1
ATOM 1211 C C . VAL A 1 83 ? 10.456 41.074 1.032 1.00 12.31 79 VAL A C 1
ATOM 1212 O O . VAL A 1 83 ? 11.489 40.899 0.385 1.00 12.76 79 VAL A O 1
ATOM 1225 N N A THR A 1 84 ? 10.138 42.241 1.548 0.50 13.32 80 THR A N 1
ATOM 1226 N N B THR A 1 84 ? 10.041 42.277 1.437 0.50 12.92 80 THR A N 1
ATOM 1227 C CA A THR A 1 84 ? 11.006 43.421 1.394 0.50 14.71 80 THR A CA 1
ATOM 1228 C CA B THR A 1 84 ? 10.815 43.542 1.319 0.50 13.75 80 THR A CA 1
ATOM 1229 C C A THR A 1 84 ? 10.773 44.331 2.591 0.50 14.75 80 THR A C 1
ATOM 1230 C C B THR A 1 84 ? 10.791 44.300 2.639 0.50 14.21 80 THR A C 1
ATOM 1231 O O A THR A 1 84 ? 9.795 44.148 3.341 0.50 14.84 80 THR A O 1
ATOM 1232 O O B THR A 1 84 ? 9.966 43.996 3.523 0.50 14.29 80 THR A O 1
ATOM 1253 N N . GLY A 1 85 ? 11.673 45.287 2.727 1.00 15.02 81 GLY A N 1
ATOM 1254 C CA . GLY A 1 85 ? 11.643 46.219 3.845 1.00 16.08 81 GLY A CA 1
ATOM 1255 C C . GLY A 1 85 ? 12.139 45.595 5.122 1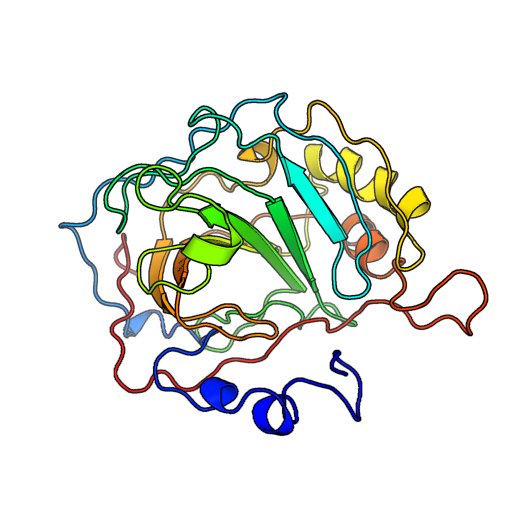.00 15.69 81 GLY A C 1
ATOM 1256 O O . GLY A 1 85 ? 12.958 44.633 5.103 1.00 16.65 81 GLY A O 1
ATOM 1260 N N . GLY A 1 86 ? 11.761 46.195 6.242 1.00 18.59 82 GLY A N 1
ATOM 1261 C CA . GLY A 1 86 ? 12.356 45.780 7.514 1.00 19.70 82 GLY A CA 1
ATOM 1262 C C . GLY A 1 86 ? 13.869 45.947 7.436 1.00 18.47 82 GLY A C 1
ATOM 1263 O O . GLY A 1 86 ? 14.355 47.005 7.051 1.00 20.85 82 GLY A O 1
ATOM 1267 N N . PRO A 1 87 ? 14.650 44.907 7.793 1.00 17.14 83 PRO A N 1
ATOM 1268 C CA . PRO A 1 87 ? 16.106 44.977 7.727 1.00 18.35 83 PRO A CA 1
ATOM 1269 C C . PRO A 1 87 ? 16.693 44.763 6.328 1.00 18.84 83 PRO A C 1
ATOM 1270 O O . PRO A 1 87 ? 17.891 44.829 6.176 1.00 21.98 83 PRO A O 1
ATOM 1281 N N . LEU A 1 88 ? 15.878 44.417 5.343 1.00 16.94 84 LEU A N 1
ATOM 1282 C CA . LEU A 1 88 ? 16.393 43.837 4.071 1.00 17.06 84 LEU A CA 1
ATOM 1283 C C . LEU A 1 88 ? 16.798 44.912 3.076 1.00 19.85 84 LEU A C 1
ATOM 1284 O O . LEU A 1 88 ? 16.100 45.902 2.961 1.00 22.43 84 LEU A O 1
ATOM 1300 N N . GLU A 1 89 ? 17.881 44.639 2.352 1.00 21.99 85 GLU A N 1
ATOM 1301 C CA . GLU A 1 89 ? 18.282 45.348 1.114 1.00 24.91 85 GLU A CA 1
ATOM 1302 C C . GLU A 1 89 ? 17.667 44.579 -0.057 1.00 25.08 85 GLU A C 1
ATOM 1303 O O . GLU A 1 89 ? 18.194 43.507 -0.525 1.00 27.35 85 GLU A O 1
ATOM 1315 N N . GLY A 1 90 ? 16.514 45.069 -0.446 1.00 22.19 86 GLY A N 1
ATOM 1316 C CA . GLY A 1 90 ? 15.845 44.657 -1.669 1.00 19.80 86 GLY A CA 1
ATOM 1317 C C . GLY A 1 90 ? 15.007 43.428 -1.398 1.00 16.74 86 GLY A C 1
ATOM 1318 O O . GLY A 1 90 ? 14.972 42.903 -0.277 1.00 16.58 86 GLY A O 1
ATOM 1322 N N . PRO A 1 91 ? 14.281 42.992 -2.434 1.00 17.07 87 PRO A N 1
ATOM 1323 C CA . PRO A 1 91 ? 13.360 41.869 -2.270 1.00 15.43 87 PRO A CA 1
ATOM 1324 C C . PRO A 1 91 ? 14.059 40.511 -2.195 1.00 13.34 87 PRO A C 1
ATOM 1325 O O . PRO A 1 91 ? 15.070 40.280 -2.825 1.00 15.15 87 PRO A O 1
ATOM 1336 N N . TYR A 1 92 ? 13.468 39.614 -1.421 1.00 11.15 88 TYR A N 1
ATOM 1337 C CA . TYR A 1 92 ? 13.876 38.205 -1.305 1.00 10.67 88 TYR A CA 1
ATOM 1338 C C . TYR A 1 92 ? 12.671 37.360 -1.690 1.00 9.86 88 TYR A C 1
ATOM 1339 O O . TYR A 1 92 ? 11.567 37.547 -1.147 1.00 10.81 88 TYR A O 1
ATOM 1357 N N . ARG A 1 93 ? 12.870 36.423 -2.610 1.00 10.07 89 ARG A N 1
ATOM 1358 C CA . ARG A 1 93 ? 11.768 35.607 -3.165 1.00 10.37 89 ARG A CA 1
ATOM 1359 C C . ARG A 1 93 ? 11.478 34.422 -2.252 1.00 8.94 89 ARG A C 1
ATOM 1360 O O . ARG A 1 93 ? 12.413 33.736 -1.792 1.00 9.24 89 ARG A O 1
ATOM 1381 N N . LEU A 1 94 ? 10.204 34.126 -2.078 1.00 9.27 90 LEU A N 1
ATOM 1382 C CA . LEU A 1 94 ? 9.780 32.951 -1.279 1.00 9.00 90 LEU A CA 1
ATOM 1383 C C . LEU A 1 94 ? 10.086 31.663 -2.033 1.00 8.82 90 LEU A C 1
ATOM 1384 O O . LEU A 1 94 ? 9.597 31.464 -3.161 1.00 10.93 90 LEU A O 1
ATOM 1400 N N A LYS A 1 95 ? 10.852 30.768 -1.414 0.50 8.78 91 LYS A N 1
ATOM 1401 N N B LY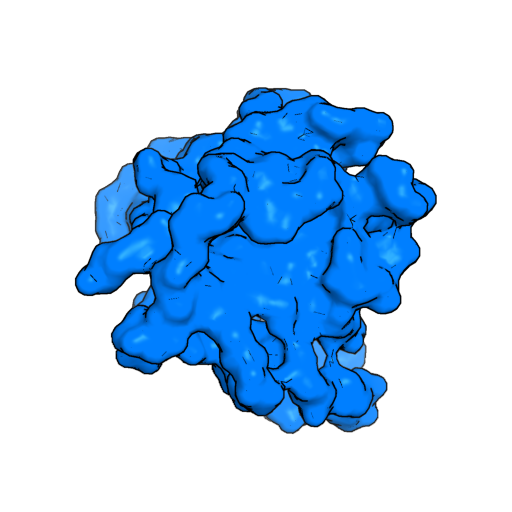S A 1 95 ? 10.859 30.763 -1.438 0.50 8.79 91 LYS A N 1
ATOM 1402 C CA A LYS A 1 95 ? 11.198 29.428 -1.931 0.50 9.16 91 LYS A CA 1
ATOM 1403 C CA B LYS A 1 95 ? 11.083 29.429 -2.022 0.50 9.21 91 LYS A CA 1
ATOM 1404 C C A LYS A 1 95 ? 10.216 28.379 -1.408 0.50 8.46 91 LYS A C 1
ATOM 1405 C C B LYS A 1 95 ? 10.129 28.409 -1.422 0.50 8.22 91 LYS A C 1
ATOM 1406 O O A LYS A 1 95 ? 9.793 27.459 -2.154 0.50 9.08 91 LYS A O 1
ATOM 1407 O O B LYS A 1 95 ? 9.600 27.566 -2.155 0.50 8.53 91 LYS A O 1
ATOM 1444 N N . GLN A 1 96 ? 9.948 28.440 -0.110 1.00 7.84 92 GLN A N 1
ATOM 1445 C CA . GLN A 1 96 ? 9.221 27.366 0.575 1.00 7.82 92 GLN A CA 1
ATOM 1446 C C . GLN A 1 96 ? 8.824 27.849 1.948 1.00 7.49 92 GLN A C 1
ATOM 1447 O O . GLN A 1 96 ? 9.458 28.780 2.482 1.00 7.96 92 GLN A O 1
ATOM 1461 N N . PHE A 1 97 ? 7.832 27.204 2.538 1.00 7.38 93 PHE A N 1
ATOM 1462 C CA . PHE A 1 97 ? 7.610 27.333 3.986 1.00 7.45 93 PHE A CA 1
ATOM 1463 C C . PHE A 1 97 ? 7.493 25.962 4.589 1.00 7.23 93 PHE A C 1
ATOM 1464 O O . PHE A 1 97 ? 7.157 24.958 3.932 1.00 8.06 93 PHE A O 1
ATOM 1481 N N . HIS A 1 98 ? 7.770 25.901 5.888 1.00 7.25 94 HIS A N 1
ATOM 1482 C CA . HIS A 1 98 ? 7.684 24.631 6.641 1.00 7.61 94 HIS A CA 1
ATOM 1483 C C . HIS A 1 98 ? 7.456 24.958 8.100 1.00 7.55 94 HIS A C 1
ATOM 1484 O O . HIS A 1 98 ? 7.429 26.133 8.504 1.00 8.08 94 HIS A O 1
ATOM 1498 N N . PHE A 1 99 ? 7.351 23.920 8.921 1.00 8.02 95 PHE A N 1
ATOM 1499 C CA . PHE A 1 99 ? 6.996 24.078 10.346 1.00 8.58 95 PHE A CA 1
ATOM 1500 C C . PHE A 1 99 ? 7.929 23.271 11.240 1.00 8.90 95 PHE A C 1
ATOM 1501 O O . PHE A 1 99 ? 8.544 22.277 10.848 1.00 9.94 95 PHE A O 1
ATOM 1518 N N . HIS A 1 100 ? 7.949 23.677 12.501 1.00 9.04 96 HIS A N 1
ATOM 1519 C CA . HIS A 1 100 ? 8.599 22.914 13.600 1.00 9.55 96 HIS A CA 1
ATOM 1520 C C . HIS A 1 100 ? 7.584 22.810 14.705 1.00 10.19 96 HIS A C 1
ATOM 1521 O O . HIS A 1 100 ? 6.876 23.810 14.953 1.00 11.37 96 HIS A O 1
ATOM 1535 N N . TRP A 1 101 ? 7.469 21.676 15.359 1.00 10.75 97 TRP A N 1
ATOM 1536 C CA . TRP A 1 101 ? 6.436 21.523 16.388 1.00 11.89 97 TRP A CA 1
ATOM 1537 C C . TRP A 1 101 ? 6.862 20.474 17.414 1.00 12.60 97 TRP A C 1
ATOM 1538 O O . TRP A 1 101 ? 7.871 19.761 17.259 1.00 13.36 97 TRP A O 1
ATOM 1559 N N . GLY A 1 102 ? 6.070 20.408 18.472 1.00 14.53 98 GLY A N 1
ATOM 1560 C CA . GLY A 1 102 ? 6.361 19.553 19.620 1.00 16.45 98 GLY A CA 1
ATOM 1561 C C . GLY A 1 102 ? 5.523 18.289 19.710 1.00 19.15 98 GLY A C 1
ATOM 1562 O O . GLY A 1 102 ? 4.461 18.166 19.080 1.00 19.88 98 GLY A O 1
ATOM 1566 N N . LYS A 1 103 ? 5.948 17.399 20.605 1.00 23.33 99 LYS A N 1
ATOM 1567 C CA . LYS A 1 103 ? 5.195 16.181 20.973 1.00 26.35 99 LYS A CA 1
ATOM 1568 C C . LYS A 1 103 ? 4.032 16.605 21.866 1.00 29.23 99 LYS A C 1
ATOM 1569 O O . LYS A 1 103 ? 2.936 15.996 21.818 1.00 29.63 99 LYS A O 1
ATOM 1588 N N . LYS A 1 104 ? 4.280 17.604 22.694 1.00 29.76 100 LYS A N 1
ATOM 1589 C CA . LYS A 1 104 ? 3.288 18.079 23.673 1.00 34.73 100 LYS A CA 1
ATOM 1590 C C . LYS A 1 104 ? 3.149 19.568 23.452 1.00 33.47 100 LYS A C 1
ATOM 1591 O O . LYS A 1 104 ? 3.965 20.157 22.742 1.00 30.90 100 LYS A O 1
ATOM 1610 N N . HIS A 1 105 ? 2.099 20.129 24.017 1.00 34.32 101 HIS A N 1
ATOM 1611 C CA . HIS A 1 105 ? 1.528 21.449 23.643 1.00 35.93 101 HIS A CA 1
ATOM 1612 C C . HIS A 1 105 ? 2.395 22.627 24.127 1.00 35.28 101 HIS A C 1
ATOM 1613 O O . HIS A 1 105 ? 2.223 23.714 23.544 1.00 37.79 101 HIS A O 1
ATOM 1628 N N . ASP A 1 106 ? 3.329 22.434 25.069 1.00 35.23 102 ASP A N 1
ATOM 1629 C CA . ASP A 1 106 ? 4.153 23.502 25.736 1.00 35.87 102 ASP A CA 1
ATOM 1630 C C . ASP A 1 106 ? 5.556 23.656 25.059 1.00 33.37 102 ASP A C 1
ATOM 1631 O O . ASP A 1 106 ? 6.423 24.475 25.505 1.00 30.43 102 ASP A O 1
ATOM 1640 N N . VAL A 1 107 ? 5.853 22.896 24.008 1.00 27.28 103 VAL A N 1
ATOM 1641 C CA . VAL A 1 107 ? 7.170 22.968 23.318 1.00 22.47 103 VAL A CA 1
ATOM 1642 C C . VAL A 1 107 ? 6.868 22.905 21.819 1.00 20.35 103 VAL A C 1
ATOM 1643 O O . VAL A 1 107 ? 5.809 22.283 21.378 1.00 20.12 103 VAL A O 1
ATOM 1656 N N . GLY A 1 108 ? 7.878 23.279 21.044 1.00 15.14 104 GLY A N 1
ATOM 1657 C CA . GLY A 1 108 ? 7.786 23.007 19.607 1.00 13.48 104 GLY A CA 1
ATOM 1658 C C . GLY A 1 108 ? 8.411 24.104 18.810 1.00 12.00 104 GLY A C 1
ATOM 1659 O O . GLY A 1 108 ? 8.976 23.820 17.757 1.00 12.59 104 GLY A O 1
ATOM 1663 N N . SER A 1 109 ? 8.302 25.349 19.244 1.00 12.25 105 SER A N 1
ATOM 1664 C CA . SER A 1 109 ? 8.952 26.459 18.528 1.00 11.39 105 SER A CA 1
ATOM 1665 C C . SER A 1 109 ? 10.463 26.362 18.669 1.00 11.45 105 SER A C 1
ATOM 1666 O O . SER A 1 109 ? 10.993 25.683 19.568 1.00 13.08 105 SER A O 1
ATOM 1674 N N . GLU A 1 110 ? 11.127 26.991 17.715 1.00 10.89 106 GLU A N 1
ATOM 1675 C CA . GLU A 1 110 ? 12.598 27.113 17.738 1.00 10.75 106 GLU A CA 1
ATOM 1676 C C . GLU A 1 110 ? 12.997 28.353 18.528 1.00 10.62 106 GLU A C 1
ATOM 1677 O O . GLU A 1 110 ? 13.694 28.270 19.556 1.00 11.90 106 GLU A O 1
ATOM 1689 N N . HIS A 1 111 ? 12.561 29.510 18.058 1.00 10.64 107 HIS A N 1
ATOM 1690 C CA . HIS A 1 111 ? 12.715 30.735 18.853 1.00 11.22 107 HIS A CA 1
ATOM 1691 C C . HIS A 1 111 ? 11.867 30.630 20.111 1.00 11.78 107 HIS A C 1
ATOM 1692 O O . HIS A 1 111 ? 10.811 29.973 20.116 1.00 12.31 107 HIS A O 1
ATOM 1707 N N . THR A 1 112 ? 12.323 31.282 21.158 1.00 12.27 108 THR A N 1
ATOM 1708 C CA . THR A 1 112 ? 11.530 31.505 22.376 1.00 13.30 108 THR A CA 1
ATOM 1709 C C . THR A 1 112 ? 11.526 32.990 22.622 1.00 12.80 108 THR A C 1
ATOM 1710 O O . THR A 1 112 ? 12.417 33.726 22.159 1.00 13.61 108 THR A O 1
ATOM 1721 N N . VAL A 1 113 ? 10.545 33.433 23.433 1.00 13.22 109 VAL A N 1
ATOM 1722 C CA . VAL A 1 113 ? 10.453 34.865 23.795 1.00 14.25 109 VAL A CA 1
ATOM 1723 C C . VAL A 1 113 ? 10.412 34.918 25.315 1.00 15.84 109 VAL A C 1
ATOM 1724 O O . VAL A 1 113 ? 9.464 34.346 25.905 1.00 16.19 109 VAL A O 1
ATOM 1737 N N . ASP A 1 114 ? 11.442 35.500 25.922 1.00 16.74 110 ASP A N 1
ATOM 1738 C CA . ASP A 1 114 ? 11.544 35.575 27.403 1.00 18.14 110 ASP A CA 1
ATOM 1739 C C . ASP A 1 114 ? 11.327 34.185 27.993 1.00 18.22 110 ASP A C 1
ATOM 1740 O O . ASP A 1 114 ? 10.679 34.034 29.068 1.00 20.92 110 ASP A O 1
ATOM 1749 N N . GLY A 1 115 ? 11.975 33.211 27.360 1.00 17.26 111 GLY A N 1
ATOM 1750 C CA . GLY A 1 115 ? 12.007 31.816 27.818 1.00 17.86 111 GLY A CA 1
ATOM 1751 C C . GLY A 1 115 ? 10.754 31.050 27.484 1.00 17.57 111 GLY A C 1
ATOM 1752 O O . GLY A 1 115 ? 10.683 29.851 27.799 1.00 21.40 111 GLY A O 1
ATOM 1756 N N . LYS A 1 116 ? 9.775 31.677 26.840 1.00 17.53 112 LYS A N 1
ATOM 1757 C CA . LYS A 1 116 ? 8.507 30.984 26.543 1.00 17.87 112 LYS A CA 1
ATOM 1758 C C . LYS A 1 116 ? 8.590 30.357 25.158 1.00 15.86 112 LYS A C 1
ATOM 1759 O O . LYS A 1 116 ? 8.955 31.049 24.194 1.00 15.81 112 LYS A O 1
ATOM 1778 N N . SER A 1 117 ? 8.197 29.087 25.039 1.00 15.60 113 SER A N 1
ATOM 1779 C CA . SER A 1 117 ? 8.022 28.378 23.764 1.00 16.81 113 SER A CA 1
ATOM 1780 C C . SER A 1 117 ? 6.557 28.408 23.364 1.00 16.25 113 SER A C 1
ATOM 1781 O O . SER A 1 117 ? 5.662 28.512 24.202 1.00 18.78 113 SER A O 1
ATOM 1789 N N . PHE A 1 118 ? 6.335 28.276 22.074 1.00 15.15 114 PHE A N 1
ATOM 1790 C CA . PHE A 1 118 ? 5.011 28.052 21.470 1.00 14.75 114 PHE A CA 1
ATOM 1791 C C . PHE A 1 118 ? 4.935 26.620 20.993 1.00 14.27 114 PHE A C 1
ATOM 1792 O O . PHE A 1 118 ? 5.967 25.973 20.775 1.00 15.24 114 PHE A O 1
ATOM 1809 N N . PRO A 1 119 ? 3.732 26.105 20.730 1.00 14.23 115 PRO A N 1
ATOM 1810 C CA . PRO A 1 119 ? 3.613 24.730 20.287 1.00 14.20 115 PRO A CA 1
ATOM 1811 C C . PRO A 1 119 ? 4.171 24.487 18.883 1.00 13.16 115 PRO A C 1
ATOM 1812 O O . PRO A 1 119 ? 4.481 23.344 18.529 1.00 14.21 115 PRO A O 1
ATOM 1823 N N . SER A 1 120 ? 4.251 25.534 18.053 1.00 12.48 116 SER A N 1
ATOM 1824 C CA . SER A 1 120 ? 4.803 25.379 16.696 1.00 11.61 116 SER A CA 1
ATOM 1825 C C . SER A 1 120 ? 5.351 26.724 16.230 1.00 10.49 116 SER A C 1
ATOM 1826 O O . SER A 1 120 ? 5.005 27.776 16.789 1.00 11.16 116 SER A O 1
ATOM 1834 N N . GLU A 1 121 ? 6.171 26.665 15.191 1.00 9.81 117 GLU A N 1
ATOM 1835 C CA . GLU A 1 121 ? 6.709 27.848 14.509 1.00 9.40 117 GLU A CA 1
ATOM 1836 C C . GLU A 1 121 ? 6.713 27.559 13.009 1.00 8.89 117 GLU A C 1
ATOM 1837 O O . GLU A 1 121 ? 7.169 26.477 12.588 1.00 10.29 117 GLU A O 1
ATOM 1849 N N . LEU A 1 122 ? 6.223 28.522 12.254 1.00 8.31 118 LEU A N 1
ATOM 1850 C CA . LEU A 1 122 ? 6.224 28.531 10.785 1.00 8.12 118 LEU A CA 1
ATOM 1851 C C . LEU A 1 122 ? 7.429 29.329 10.312 1.00 7.50 118 LEU A C 1
ATOM 1852 O O . LEU A 1 122 ? 7.671 30.432 10.822 1.00 8.22 118 LEU A O 1
ATOM 1868 N N . HIS A 1 123 ? 8.142 28.805 9.318 1.00 7.30 119 HIS A N 1
ATOM 1869 C CA . HIS A 1 123 ? 9.281 29.487 8.684 1.00 7.26 119 HIS A CA 1
ATOM 1870 C C . HIS A 1 123 ? 8.975 29.676 7.207 1.00 7.03 119 HIS A C 1
ATOM 1871 O O . HIS A 1 123 ? 8.800 28.674 6.473 1.00 7.66 119 HIS A O 1
ATOM 1885 N N . LEU A 1 124 ? 8.927 30.928 6.786 1.00 7.20 120 LEU A N 1
ATOM 1886 C CA . LEU A 1 124 ? 8.767 31.333 5.382 1.00 7.18 120 LEU A CA 1
ATOM 1887 C C . LEU A 1 124 ? 10.164 31.671 4.885 1.00 7.29 120 LEU A C 1
ATOM 1888 O O . LEU A 1 124 ? 10.763 32.664 5.354 1.00 7.67 120 LEU A O 1
ATOM 1904 N N . VAL A 1 125 ? 10.691 30.859 3.973 1.00 7.34 121 VAL A N 1
ATOM 1905 C CA . VAL A 1 125 ? 12.115 30.878 3.596 1.00 7.63 121 VAL A CA 1
ATOM 1906 C C . VAL A 1 125 ? 12.278 31.587 2.267 1.00 7.71 121 VAL A C 1
ATOM 1907 O O . VAL A 1 125 ? 11.730 31.129 1.258 1.00 8.27 121 VAL A O 1
ATOM 1920 N N . HIS A 1 126 ? 13.031 32.685 2.266 1.00 8.08 122 HIS A N 1
ATOM 1921 C CA . HIS A 1 126 ? 13.216 33.558 1.083 1.00 8.25 122 HIS A CA 1
ATOM 1922 C C . HIS A 1 126 ? 14.694 33.670 0.745 1.00 8.34 122 HIS A C 1
ATOM 1923 O O . HIS A 1 126 ? 15.546 33.550 1.649 1.00 9.22 122 HIS A O 1
ATOM 1938 N N . TRP A 1 127 ? 14.997 33.977 -0.506 1.00 8.86 123 TRP A N 1
ATOM 1939 C CA . TRP A 1 127 ? 16.382 34.075 -0.935 1.00 9.28 123 TRP A CA 1
ATOM 1940 C C . TRP A 1 127 ? 16.587 35.272 -1.849 1.00 9.71 123 TRP A C 1
ATOM 1941 O O . TRP A 1 127 ? 15.678 35.750 -2.532 1.00 10.07 123 TRP A O 1
ATOM 1962 N N . ASN A 1 128 ? 17.840 35.715 -1.875 1.00 10.41 124 ASN A N 1
ATOM 1963 C CA . ASN A 1 128 ? 18.252 36.921 -2.621 1.00 11.76 124 ASN A CA 1
ATOM 1964 C C . ASN A 1 128 ? 18.575 36.541 -4.069 1.00 11.68 124 ASN A C 1
ATOM 1965 O O . ASN A 1 128 ? 19.745 36.361 -4.409 1.00 12.78 124 ASN A O 1
ATOM 1976 N N . ALA A 1 129 ? 17.547 36.414 -4.876 1.00 13.90 125 ALA A N 1
ATOM 1977 C CA . ALA A 1 129 ? 17.665 35.963 -6.274 1.00 15.61 125 ALA A CA 1
ATOM 1978 C C . ALA A 1 129 ? 18.175 37.098 -7.159 1.00 18.13 125 ALA A C 1
ATOM 1979 O O . ALA A 1 129 ? 18.588 36.838 -8.280 1.00 20.87 125 ALA A O 1
ATOM 1986 N N . LYS A 1 130 ? 18.141 38.317 -6.652 1.00 18.74 126 LYS A N 1
ATOM 1987 C CA . LYS A 1 130 ? 18.696 39.459 -7.403 1.00 21.90 126 LYS A CA 1
ATOM 1988 C C . LYS A 1 130 ? 20.215 39.309 -7.449 1.00 21.91 126 LYS A C 1
ATOM 1989 O O . LYS A 1 130 ? 20.807 39.674 -8.450 1.00 25.01 126 LYS A O 1
ATOM 2008 N N . LYS A 1 131 ? 20.823 38.759 -6.409 1.00 20.41 127 LYS A N 1
ATOM 2009 C CA . LYS A 1 131 ? 22.292 38.730 -6.263 1.00 20.84 127 LYS A CA 1
ATOM 2010 C C . LYS A 1 131 ? 22.883 37.346 -6.553 1.00 18.80 127 LYS A C 1
ATOM 2011 O O . LYS A 1 131 ? 24.016 37.261 -7.079 1.00 20.92 127 LYS A O 1
ATOM 2030 N N . TYR A 1 132 ? 22.165 36.284 -6.233 1.00 15.49 128 TYR A N 1
ATOM 2031 C CA . TYR A 1 132 ? 22.689 34.907 -6.364 1.00 14.52 128 TYR A CA 1
ATOM 2032 C C . TYR A 1 132 ? 21.899 34.159 -7.419 1.00 14.84 128 TYR A C 1
ATOM 2033 O O . TYR A 1 132 ? 20.724 34.407 -7.619 1.00 16.65 128 TYR A O 1
ATOM 2051 N N A SER A 1 133 ? 22.595 33.214 -8.030 0.50 15.31 129 SER A N 1
ATOM 2052 N N B SER A 1 133 ? 22.505 33.176 -8.076 0.50 15.51 129 SER A N 1
ATOM 2053 C CA A SER A 1 133 ? 22.100 32.402 -9.157 0.50 15.93 129 SER A CA 1
ATOM 2054 C CA B SER A 1 133 ? 21.845 32.477 -9.211 0.50 16.15 129 SER A CA 1
ATOM 2055 C C A SER A 1 133 ? 21.032 31.420 -8.664 0.50 15.49 129 SER A C 1
ATOM 2056 C C B SER A 1 133 ? 21.062 31.245 -8.745 0.50 14.83 129 SER A C 1
ATOM 2057 O O A SER A 1 133 ? 19.967 31.343 -9.319 0.50 16.79 129 SER A O 1
ATOM 2058 O O B SER A 1 133 ? 20.283 30.693 -9.547 0.50 14.49 129 SER A O 1
ATOM 2073 N N . THR A 1 134 ? 21.312 30.744 -7.540 1.00 14.74 130 THR A N 1
ATOM 2074 C CA . THR A 1 134 ? 20.551 29.586 -7.020 1.00 14.62 130 THR A CA 1
ATOM 2075 C C . THR A 1 134 ? 20.284 29.808 -5.543 1.00 12.89 130 THR A C 1
ATOM 2076 O O . THR A 1 134 ? 21.059 30.487 -4.864 1.00 12.62 130 THR A O 1
ATOM 2087 N N . PHE A 1 135 ? 19.275 29.131 -5.067 1.00 13.38 131 PHE A N 1
ATOM 2088 C CA . PHE A 1 135 ? 18.996 29.067 -3.628 1.00 12.87 131 PHE A CA 1
ATOM 2089 C C . PHE A 1 135 ? 20.229 28.539 -2.881 1.00 11.74 131 PHE A C 1
ATOM 2090 O O . PHE A 1 135 ? 20.581 29.077 -1.829 1.00 11.77 131 PHE A O 1
ATOM 2107 N N . GLY A 1 136 ? 20.868 27.463 -3.359 1.00 12.89 132 GLY A N 1
ATOM 2108 C CA . GLY A 1 136 ? 22.007 26.867 -2.636 1.00 13.89 132 GLY A CA 1
ATOM 2109 C C . GLY A 1 136 ? 23.202 27.803 -2.590 1.00 12.21 132 GLY A C 1
ATOM 2110 O O . GLY A 1 136 ? 23.897 27.873 -1.577 1.00 14.07 132 GLY A O 1
ATOM 2114 N N . GLU A 1 137 ? 23.396 28.630 -3.615 1.00 12.89 133 GLU A N 1
ATOM 2115 C CA . GLU A 1 137 ? 24.441 29.669 -3.570 1.00 13.15 133 GLU A CA 1
ATOM 2116 C C . GLU A 1 137 ? 24.079 30.725 -2.534 1.00 11.81 133 GLU A C 1
ATOM 2117 O O . GLU A 1 137 ? 24.908 31.073 -1.705 1.00 13.38 133 GLU A O 1
ATOM 2129 N N . ALA A 1 138 ? 22.825 31.196 -2.546 1.00 11.46 134 ALA A N 1
ATOM 2130 C CA . ALA A 1 138 ? 22.397 32.191 -1.548 1.00 11.21 134 ALA A CA 1
ATOM 2131 C C . ALA A 1 138 ? 22.560 31.613 -0.131 1.00 11.02 134 ALA A C 1
ATOM 2132 O O . ALA A 1 138 ? 22.898 32.360 0.788 1.00 12.34 134 ALA A O 1
ATOM 2139 N N . ALA A 1 139 ? 22.284 30.339 0.054 1.00 11.68 135 ALA A N 1
ATOM 2140 C CA . ALA A 1 139 ? 22.275 29.716 1.387 1.00 12.32 135 ALA A CA 1
ATOM 2141 C C . ALA A 1 139 ? 23.680 29.670 1.993 1.00 13.55 135 ALA A C 1
ATOM 2142 O O . ALA A 1 139 ? 23.763 29.363 3.182 1.00 15.51 135 ALA A O 1
ATOM 2149 N N A SER A 1 140 ? 24.726 29.949 1.198 0.50 14.26 136 SER A N 1
ATOM 2150 N N B SER A 1 140 ? 24.736 29.973 1.248 0.50 14.60 136 SER A N 1
ATOM 2151 C CA A SER A 1 140 ? 26.163 30.009 1.592 0.50 15.61 136 SER A CA 1
ATOM 2152 C CA B SER A 1 140 ? 26.114 30.006 1.796 0.50 16.28 136 SER A CA 1
ATOM 2153 C C A SER A 1 140 ? 26.536 31.414 2.121 0.50 15.53 136 SER A C 1
ATOM 2154 C C B SER A 1 140 ? 26.631 31.421 1.978 0.50 15.47 136 SER A C 1
ATOM 2155 O O A SER A 1 140 ? 27.430 31.552 2.973 0.50 16.81 136 SER A O 1
ATOM 2156 O O B SER A 1 140 ? 27.836 31.509 2.296 0.50 14.80 136 SER A O 1
ATOM 2171 N N . ALA A 1 141 ? 25.806 32.442 1.727 1.00 14.38 137 ALA A N 1
ATOM 2172 C CA . ALA A 1 141 ? 26.244 33.855 1.820 1.00 14.54 137 ALA A CA 1
ATOM 2173 C C . ALA A 1 141 ? 25.594 34.550 3.019 1.00 13.55 137 ALA A C 1
ATOM 2174 O O . ALA A 1 141 ? 24.414 34.340 3.253 1.00 12.98 137 ALA A O 1
ATOM 2181 N N . PRO A 1 142 ? 26.289 35.473 3.734 1.00 14.58 138 PRO A N 1
ATOM 2182 C CA . PRO A 1 142 ? 25.671 36.140 4.889 1.00 14.21 138 PRO A CA 1
ATOM 2183 C C . PRO A 1 142 ? 24.371 36.889 4.580 1.00 13.57 138 PRO A C 1
ATOM 2184 O O . PRO A 1 142 ? 23.502 36.934 5.442 1.00 15.06 138 PRO A O 1
ATOM 2195 N N . ASP A 1 143 ? 24.269 37.448 3.382 1.00 13.75 139 ASP A N 1
ATOM 2196 C CA . ASP A 1 143 ? 23.080 38.221 2.952 1.00 13.70 139 ASP A CA 1
ATOM 2197 C C . ASP A 1 143 ? 22.172 37.369 2.051 1.00 12.61 139 ASP A C 1
ATOM 2198 O O . ASP A 1 143 ? 21.336 37.930 1.352 1.00 13.76 139 ASP A O 1
ATOM 2207 N N . GLY A 1 144 ? 22.325 36.053 2.039 1.00 11.42 140 GLY A N 1
ATOM 2208 C CA . GLY A 1 144 ? 21.646 35.238 1.024 1.00 10.56 140 GLY A CA 1
ATOM 2209 C C . GLY A 1 144 ? 20.191 34.945 1.323 1.00 9.36 140 GLY A C 1
ATOM 2210 O O . GLY A 1 144 ? 19.394 34.848 0.362 1.00 9.96 140 GLY A O 1
ATOM 2214 N N . LEU A 1 145 ? 19.834 34.724 2.586 1.00 9.07 141 LEU A N 1
ATOM 2215 C CA . LEU A 1 145 ? 18.487 34.259 2.940 1.00 8.97 141 LEU A CA 1
ATOM 2216 C C . LEU A 1 145 ? 17.809 35.208 3.913 1.00 8.77 141 LEU A C 1
ATOM 2217 O O . LEU A 1 145 ? 18.469 35.867 4.746 1.00 9.23 141 LEU A O 1
ATOM 2233 N N . ALA A 1 146 ? 16.494 35.217 3.874 1.00 9.08 142 ALA A N 1
ATOM 2234 C CA . ALA A 1 146 ? 15.651 35.896 4.852 1.00 9.07 142 ALA A CA 1
ATOM 2235 C C . ALA A 1 146 ? 14.552 34.931 5.251 1.00 8.64 142 ALA A C 1
ATOM 2236 O O . ALA A 1 146 ? 13.812 34.460 4.369 1.00 9.48 142 ALA A O 1
ATOM 2243 N N . VAL A 1 147 ? 14.470 34.607 6.535 1.00 8.03 143 VAL A N 1
ATOM 2244 C CA . VAL A 1 147 ? 13.426 33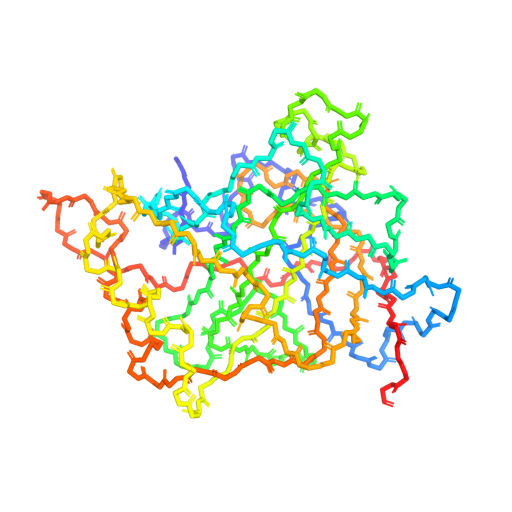.712 7.032 1.00 8.04 143 VAL A CA 1
ATOM 2245 C C . VAL A 1 147 ? 12.504 34.509 7.931 1.00 7.72 143 VAL A C 1
ATOM 2246 O O . VAL A 1 147 ? 12.984 35.132 8.885 1.00 8.60 143 VAL A O 1
ATOM 2259 N N . VAL A 1 148 ? 11.220 34.473 7.629 1.00 8.00 144 VAL A N 1
ATOM 2260 C CA . VAL A 1 148 ? 10.188 35.084 8.478 1.00 8.43 144 VAL A CA 1
ATOM 2261 C C . VAL A 1 148 ? 9.631 33.971 9.340 1.00 8.21 144 VAL A C 1
ATOM 2262 O O . VAL A 1 148 ? 9.141 32.946 8.818 1.00 9.07 144 VAL A O 1
ATOM 2275 N N . GLY A 1 149 ? 9.734 34.151 10.658 1.00 8.37 145 GLY A N 1
ATOM 2276 C CA . GLY A 1 149 ? 9.184 33.205 11.591 1.00 8.51 145 GLY A CA 1
ATOM 2277 C C . GLY A 1 149 ? 7.873 33.694 12.164 1.00 8.75 145 GLY A C 1
ATOM 2278 O O . GLY A 1 149 ? 7.765 34.871 12.536 1.00 10.14 145 GLY A O 1
ATOM 2282 N N . VAL A 1 150 ? 6.915 32.794 12.267 1.00 8.55 146 VAL A N 1
ATOM 2283 C CA . VAL A 1 150 ? 5.571 33.076 12.835 1.00 9.20 146 VAL A CA 1
ATOM 2284 C C . VAL A 1 150 ? 5.298 32.017 13.892 1.00 8.83 146 VAL A C 1
ATOM 2285 O O . VAL A 1 150 ? 5.309 30.827 13.596 1.00 9.47 146 VAL A O 1
ATOM 2298 N N . PHE A 1 151 ? 5.029 32.448 15.119 1.00 9.11 147 PHE A N 1
ATOM 2299 C CA . PHE A 1 151 ? 4.632 31.509 16.163 1.00 9.58 147 PHE A CA 1
ATOM 2300 C C . PHE A 1 151 ? 3.194 31.079 15.961 1.00 9.68 147 PHE A C 1
ATOM 2301 O O . PHE A 1 151 ? 2.358 31.888 15.557 1.00 10.87 147 PHE A O 1
ATOM 2318 N N . LEU A 1 152 ? 2.927 29.830 16.310 1.00 10.00 148 LEU A N 1
ATOM 2319 C CA . LEU A 1 152 ? 1.558 29.286 16.364 1.00 10.86 148 LEU A CA 1
ATOM 2320 C C . LEU A 1 152 ? 1.214 28.963 17.809 1.00 11.90 148 LEU A C 1
ATOM 2321 O O . LEU A 1 152 ? 1.983 28.296 18.507 1.00 13.62 148 LEU A O 1
ATOM 2337 N N . GLU A 1 153 ? 0.043 29.390 18.233 1.00 12.07 149 GLU A N 1
ATOM 2338 C CA . GLU A 1 153 ? -0.538 29.015 19.522 1.00 13.34 149 GLU A CA 1
ATOM 2339 C C . GLU A 1 153 ? -1.771 28.181 19.228 1.00 13.36 149 GLU A C 1
ATOM 2340 O O . GLU A 1 153 ? -2.273 28.207 18.056 1.00 15.85 149 GLU A O 1
ATOM 2352 N N . THR A 1 154 ? -2.244 27.430 20.215 1.00 14.22 150 THR A N 1
ATOM 2353 C CA . THR A 1 154 ? -3.543 26.756 20.015 1.00 16.69 150 THR A CA 1
ATOM 2354 C C . THR A 1 154 ? -4.675 27.553 20.648 1.00 14.62 150 THR A C 1
ATOM 2355 O O . THR A 1 154 ? -4.509 28.206 21.692 1.00 15.79 150 THR A O 1
ATOM 2366 N N . GLY A 1 155 ? -5.761 27.536 19.906 1.00 14.63 151 GLY A N 1
ATOM 2367 C CA . GLY A 1 155 ? -6.977 28.272 20.248 1.00 14.52 151 GLY A CA 1
ATOM 2368 C C . GLY A 1 155 ? -8.065 27.965 19.259 1.00 14.67 151 GLY A C 1
ATOM 2369 O O . GLY A 1 155 ? -8.342 26.785 18.998 1.00 15.80 151 GLY A O 1
ATOM 2373 N N . ASP A 1 156 ? -8.617 29.014 18.658 1.00 15.48 152 ASP A N 1
ATOM 2374 C CA . ASP A 1 156 ? -9.676 28.819 17.643 1.00 16.79 152 ASP A CA 1
ATOM 2375 C C . ASP A 1 156 ? -9.123 28.197 16.367 1.00 15.48 152 ASP A C 1
ATOM 2376 O O . ASP A 1 156 ? -7.946 28.443 15.993 1.00 15.83 152 ASP A O 1
ATOM 2385 N N . GLU A 1 157 ? -9.973 27.435 15.687 1.00 15.71 153 GLU A N 1
ATOM 2386 C CA . GLU A 1 157 ? -9.637 26.888 14.353 1.00 15.54 153 GLU A CA 1
ATOM 2387 C C . GLU A 1 157 ? -9.265 28.010 13.394 1.00 15.50 153 GLU A C 1
ATOM 2388 O O . GLU A 1 157 ? -9.908 29.052 13.353 1.00 17.93 153 GLU A O 1
ATOM 2400 N N . HIS A 1 158 ? -8.233 27.768 12.618 1.00 15.28 154 HIS A N 1
ATOM 2401 C CA . HIS A 1 158 ? -7.770 28.680 11.555 1.00 14.40 154 HIS A CA 1
ATOM 2402 C C . HIS A 1 158 ? -8.337 28.205 10.220 1.00 13.82 154 HIS A C 1
ATOM 2403 O O . HIS A 1 158 ? -8.028 27.106 9.773 1.00 13.91 154 HIS A O 1
ATOM 2418 N N . PRO A 1 159 ? -9.211 28.973 9.532 1.00 17.24 155 PRO A N 1
ATOM 2419 C CA . PRO A 1 159 ? -9.855 28.438 8.333 1.00 18.21 155 PRO A CA 1
ATOM 2420 C C . PRO A 1 159 ? -8.867 28.008 7.240 1.00 16.83 155 PRO A C 1
ATOM 2421 O O . PRO A 1 159 ? -9.011 26.970 6.669 1.00 17.03 155 PRO A O 1
ATOM 2432 N N . SER A 1 160 ? -7.906 28.852 6.885 1.00 18.03 156 SER A N 1
ATOM 2433 C CA . SER A 1 160 ? -6.996 28.533 5.761 1.00 18.64 156 SER A CA 1
ATOM 2434 C C . SER A 1 160 ? -6.091 27.356 6.116 1.00 15.82 156 SER A C 1
ATOM 2435 O O . SER A 1 160 ? -5.771 26.537 5.246 1.00 17.93 156 SER A O 1
ATOM 2443 N N . MET A 1 161 ? -5.778 27.216 7.408 1.00 14.56 157 MET A N 1
ATOM 2444 C CA . MET A 1 161 ? -4.966 26.083 7.853 1.00 14.51 157 MET A CA 1
ATOM 2445 C C . MET A 1 161 ? -5.664 24.779 7.542 1.00 15.15 157 MET A C 1
ATOM 2446 O O . MET A 1 161 ? -4.913 23.834 7.264 1.00 16.84 157 MET A O 1
ATOM 2460 N N . ASN A 1 162 ? -6.995 24.736 7.468 1.00 14.36 158 ASN A N 1
ATOM 2461 C CA . ASN A 1 162 ? -7.697 23.465 7.156 1.00 16.54 158 ASN A CA 1
ATOM 2462 C C . ASN A 1 162 ? -7.254 22.886 5.842 1.00 16.02 158 ASN A C 1
ATOM 2463 O O . ASN A 1 162 ? -7.162 21.672 5.717 1.00 17.84 158 ASN A O 1
ATOM 2474 N N . ARG A 1 163 ? -7.007 23.735 4.886 1.00 17.75 159 ARG A N 1
ATOM 2475 C CA . ARG A 1 163 ? -6.580 23.162 3.623 1.00 19.76 159 ARG A CA 1
ATOM 2476 C C . ARG A 1 163 ? -5.269 22.420 3.815 1.00 17.16 159 ARG A C 1
ATOM 2477 O O . ARG A 1 163 ? -5.068 21.316 3.302 1.00 19.45 159 ARG A O 1
ATOM 2498 N N . LEU A 1 164 ? -4.381 23.023 4.567 1.00 15.35 160 LEU A N 1
ATOM 2499 C CA . LEU A 1 164 ? -3.090 22.411 4.799 1.00 15.16 160 LEU A CA 1
ATOM 2500 C C . LEU A 1 164 ? -3.209 21.152 5.657 1.00 13.04 160 LEU A C 1
ATOM 2501 O O . LEU A 1 164 ? -2.674 20.085 5.309 1.00 15.08 160 LEU A O 1
ATOM 2517 N N . THR A 1 165 ? -3.945 21.226 6.763 1.00 12.62 161 THR A N 1
ATOM 2518 C CA . THR A 1 165 ? -4.032 20.044 7.624 1.00 13.47 161 THR A CA 1
ATOM 2519 C C . THR A 1 165 ? -4.785 18.908 6.943 1.00 12.70 161 THR A C 1
ATOM 2520 O O . THR A 1 165 ? -4.402 17.754 7.175 1.00 13.76 161 THR A O 1
ATOM 2531 N N . ASP A 1 166 ? -5.760 19.187 6.086 1.00 11.98 162 ASP A N 1
ATOM 2532 C CA . ASP A 1 166 ? -6.431 18.108 5.321 1.00 12.99 162 ASP A CA 1
ATOM 2533 C C . ASP A 1 166 ? -5.491 17.431 4.336 1.00 13.54 162 ASP A C 1
ATOM 2534 O O . ASP A 1 166 ? -5.726 16.258 4.041 1.00 16.41 162 ASP A O 1
ATOM 2543 N N . ALA A 1 167 ? -4.450 18.113 3.891 1.00 13.21 163 ALA A N 1
ATOM 2544 C CA . ALA A 1 167 ? -3.517 17.563 2.893 1.00 14.37 163 ALA A CA 1
ATOM 2545 C C . ALA A 1 167 ? -2.475 16.670 3.568 1.00 14.49 163 ALA A C 1
ATOM 2546 O O . ALA A 1 167 ? -1.739 15.969 2.853 1.00 17.38 163 ALA A O 1
ATOM 2553 N N . LEU A 1 168 ? -2.361 16.708 4.889 1.00 14.36 164 LEU A N 1
ATOM 2554 C CA . LEU A 1 168 ? -1.245 16.009 5.556 1.00 14.48 164 LEU A CA 1
ATOM 2555 C C . LEU A 1 168 ? -1.355 14.496 5.464 1.00 15.88 164 LEU A C 1
ATOM 2556 O O . LEU A 1 168 ? -0.332 13.864 5.420 1.00 16.41 164 LEU A O 1
ATOM 2572 N N . TYR A 1 169 ? -2.552 13.933 5.377 1.00 16.62 165 TYR A N 1
ATOM 2573 C CA . TYR A 1 169 ? -2.746 12.477 5.275 1.00 17.27 165 TYR A CA 1
ATOM 2574 C C . TYR A 1 169 ? -1.900 11.956 4.125 1.00 15.95 165 TYR A C 1
ATOM 2575 O O . TYR A 1 169 ? -1.242 10.917 4.273 1.00 16.60 165 TYR A O 1
ATOM 2593 N N . MET A 1 170 ? -1.981 12.602 2.965 1.00 16.59 166 MET A N 1
ATOM 2594 C CA . MET A 1 170 ? -1.380 12.084 1.716 1.00 16.96 166 MET A CA 1
ATOM 2595 C C . MET A 1 170 ? 0.149 12.224 1.790 1.00 16.24 166 MET A C 1
ATOM 2596 O O . MET A 1 170 ? 0.819 11.569 1.008 1.00 17.64 166 MET A O 1
ATOM 2610 N N . VAL A 1 171 ? 0.689 12.973 2.745 1.00 14.52 167 VAL A N 1
ATOM 2611 C CA . VAL A 1 171 ? 2.157 13.072 2.905 1.00 14.16 167 VAL A CA 1
ATOM 2612 C C . VAL A 1 171 ? 2.579 12.571 4.287 1.00 13.71 167 VAL A C 1
ATOM 2613 O O . VAL A 1 171 ? 3.609 12.970 4.823 1.00 14.67 167 VAL A O 1
ATOM 2626 N N . ARG A 1 172 ? 1.848 11.616 4.854 1.00 14.40 168 ARG A N 1
ATOM 2627 C CA . ARG A 1 172 ? 2.202 11.123 6.198 1.00 15.60 168 ARG A CA 1
ATOM 2628 C C . ARG A 1 172 ? 3.564 10.450 6.224 1.00 14.86 168 ARG A C 1
ATOM 2629 O O . ARG A 1 172 ? 4.286 10.567 7.227 1.00 15.62 168 ARG A O 1
ATOM 2650 N N . PHE A 1 173 ? 3.935 9.745 5.176 1.00 16.38 169 PHE A N 1
ATOM 2651 C CA . PHE A 1 173 ? 5.224 9.019 5.175 1.00 17.32 169 PHE A CA 1
ATOM 2652 C C . PHE A 1 173 ? 6.357 9.884 4.616 1.00 17.34 169 PHE A C 1
ATOM 2653 O O . PHE A 1 173 ? 6.184 10.676 3.678 1.00 16.76 169 PHE A O 1
ATOM 2670 N N . LYS A 1 174 ? 7.531 9.695 5.202 1.00 17.64 170 LYS A N 1
ATOM 2671 C CA . LYS A 1 174 ? 8.756 10.344 4.716 1.00 17.93 170 LYS A CA 1
ATOM 2672 C C . LYS A 1 174 ? 8.901 10.096 3.212 1.00 18.17 170 LYS A C 1
ATOM 2673 O O . LYS A 1 174 ? 8.764 8.953 2.746 1.00 19.46 170 LYS A O 1
ATOM 2692 N N . GLY A 1 175 ? 9.265 11.138 2.474 1.00 18.05 171 GLY A N 1
ATOM 2693 C CA . GLY A 1 175 ? 9.613 11.017 1.051 1.00 20.90 171 GLY A CA 1
ATOM 2694 C C . GLY A 1 175 ? 8.408 11.124 0.140 1.00 21.88 171 GLY A C 1
ATOM 2695 O O . GLY A 1 175 ? 8.544 10.745 -1.027 1.00 27.49 171 GLY A O 1
ATOM 2699 N N . THR A 1 176 ? 7.240 11.491 0.645 1.00 18.41 172 THR A N 1
ATOM 2700 C CA . THR A 1 176 ? 6.020 11.587 -0.180 1.00 18.08 172 THR A CA 1
ATOM 2701 C C . THR A 1 176 ? 5.700 13.049 -0.443 1.00 16.52 172 THR A C 1
ATOM 2702 O O . THR A 1 176 ? 6.112 13.953 0.334 1.00 16.96 172 THR A O 1
ATOM 2713 N N . LYS A 1 177 ? 4.964 13.258 -1.512 1.00 16.64 173 LYS A N 1
ATOM 2714 C CA . LYS A 1 177 ? 4.652 14.607 -2.017 1.00 16.78 173 LYS A CA 1
ATOM 2715 C C . LYS A 1 177 ? 3.273 14.609 -2.651 1.00 16.29 173 LYS A C 1
ATOM 2716 O O . LYS A 1 177 ? 2.850 13.568 -3.183 1.00 18.13 173 LYS A O 1
ATOM 2735 N N . ALA A 1 178 ? 2.626 15.758 -2.654 1.00 14.90 174 ALA A N 1
ATOM 2736 C CA . ALA A 1 178 ? 1.335 15.947 -3.337 1.00 15.96 174 ALA A CA 1
ATOM 2737 C C . ALA A 1 178 ? 1.306 17.324 -3.981 1.00 15.68 174 ALA A C 1
ATOM 2738 O O . ALA A 1 178 ? 1.882 18.274 -3.471 1.00 15.19 174 ALA A O 1
ATOM 2745 N N . GLN A 1 179 ? 0.566 17.449 -5.053 1.00 16.72 175 GLN A N 1
ATOM 2746 C CA . GLN A 1 179 ? 0.317 18.774 -5.631 1.00 16.93 175 GLN A CA 1
ATOM 2747 C C . GLN A 1 179 ? -0.446 19.638 -4.626 1.00 15.46 175 GLN A C 1
ATOM 2748 O O . GLN A 1 179 ? -1.299 19.133 -3.883 1.00 16.85 175 GLN A O 1
ATOM 2762 N N . PHE A 1 180 ? -0.154 20.929 -4.631 1.00 13.56 176 PHE A N 1
ATOM 2763 C CA . PHE A 1 180 ? -0.724 21.863 -3.640 1.00 12.39 176 PHE A CA 1
ATOM 2764 C C . PHE A 1 180 ? -0.798 23.233 -4.271 1.00 11.58 176 PHE A C 1
ATOM 2765 O O . PHE A 1 180 ? 0.072 24.069 -4.046 1.00 13.39 176 PHE A O 1
ATOM 2782 N N . SER A 1 181 ? -1.820 23.449 -5.079 1.00 11.86 177 SER A N 1
ATOM 2783 C CA . SER A 1 181 ? -1.976 24.683 -5.875 1.00 12.30 177 SER A CA 1
ATOM 2784 C C . SER A 1 181 ? -2.849 25.718 -5.166 1.00 12.00 177 SER A C 1
ATOM 2785 O O . SER A 1 181 ? -3.793 25.367 -4.450 1.00 13.31 177 SER A O 1
ATOM 2793 N N . CYS A 1 182 ? -2.577 26.982 -5.443 1.00 12.43 178 CYS A N 1
ATOM 2794 C CA . CYS A 1 182 ? -3.392 28.137 -5.007 1.00 13.14 178 CYS A CA 1
ATOM 2795 C C . CYS A 1 182 ? -3.536 28.172 -3.497 1.00 12.97 178 CYS A C 1
ATOM 2796 O O . CYS A 1 182 ? -4.585 28.515 -2.993 1.00 14.90 178 CYS A O 1
ATOM 2803 N N . PHE A 1 183 ? -2.435 27.918 -2.807 1.00 12.48 179 PHE A N 1
ATOM 2804 C CA . PHE A 1 183 ? -2.341 28.234 -1.373 1.00 11.98 179 PHE A CA 1
ATOM 2805 C C . PHE A 1 183 ? -1.616 29.562 -1.233 1.00 11.32 179 PHE A C 1
ATOM 2806 O O . PHE A 1 183 ? -0.445 29.678 -1.623 1.00 11.94 179 PHE A O 1
ATOM 2823 N N . ASN A 1 184 ? -2.302 30.548 -0.643 1.00 11.77 180 ASN A N 1
ATOM 2824 C CA . ASN A 1 184 ? -1.723 31.892 -0.444 1.00 12.16 180 ASN A CA 1
ATOM 2825 C C . ASN A 1 184 ? -1.087 31.906 0.944 1.00 10.63 180 ASN A C 1
ATOM 2826 O O . ASN A 1 184 ? -1.796 31.890 1.953 1.00 11.56 180 ASN A O 1
ATOM 2837 N N . PRO A 1 185 ? 0.253 32.014 1.031 1.00 10.67 181 PRO A N 1
ATOM 2838 C CA . PRO A 1 185 ? 0.919 32.045 2.338 1.00 10.84 181 PRO A CA 1
ATOM 2839 C C . PRO A 1 185 ? 0.551 33.276 3.180 1.00 10.28 181 PRO A C 1
ATOM 2840 O O . PRO A 1 185 ? 0.759 33.252 4.376 1.00 10.93 181 PRO A O 1
ATOM 2851 N N . LYS A 1 186 ? -0.019 34.316 2.564 1.00 10.63 182 LYS A N 1
ATOM 2852 C CA . LYS A 1 186 ? -0.479 35.472 3.344 1.00 11.77 182 LYS A CA 1
ATOM 2853 C C . LYS A 1 186 ? -1.546 35.028 4.347 1.00 10.66 182 LYS A C 1
ATOM 2854 O O . LYS A 1 186 ? -1.716 35.696 5.386 1.00 12.03 182 LYS A O 1
ATOM 2873 N N . SER A 1 187 ? -2.255 33.954 4.056 1.00 10.96 183 SER A N 1
ATOM 2874 C CA . SER A 1 187 ? -3.311 33.459 4.962 1.00 11.91 183 SER A CA 1
ATOM 2875 C C . SER A 1 187 ? -2.759 32.960 6.305 1.00 11.42 183 SER A C 1
ATOM 2876 O O . SER A 1 187 ? -3.561 32.769 7.214 1.00 13.51 183 SER A O 1
ATOM 2884 N N . LEU A 1 188 ? -1.463 32.722 6.389 1.00 10.50 184 LEU A N 1
ATOM 2885 C CA . LEU A 1 188 ? -0.828 32.229 7.639 1.00 11.17 184 LEU A CA 1
ATOM 2886 C C . LEU A 1 188 ? -0.132 33.351 8.397 1.00 10.86 184 LEU A C 1
ATOM 2887 O O . LEU A 1 188 ? 0.641 33.083 9.318 1.00 12.67 184 LEU A O 1
ATOM 2903 N N . LEU A 1 189 ? -0.424 34.595 8.046 1.00 10.90 185 LEU A N 1
ATOM 2904 C CA . LEU A 1 189 ? 0.208 35.732 8.719 1.00 10.90 185 LEU A CA 1
ATOM 2905 C C . LEU A 1 189 ? -0.741 36.338 9.734 1.00 10.77 185 LEU A C 1
ATOM 2906 O O . LEU A 1 189 ? -1.957 36.377 9.519 1.00 11.82 185 LEU A O 1
ATOM 2922 N N . PRO A 1 190 ? -0.202 36.902 10.832 1.00 10.69 186 PRO A N 1
ATOM 2923 C CA . PRO A 1 190 ? -1.008 37.680 11.768 1.00 11.21 186 PRO A CA 1
ATOM 2924 C C . PRO A 1 190 ? -1.295 39.058 11.176 1.00 11.32 186 PRO A C 1
ATOM 2925 O O . PRO A 1 190 ? -0.742 39.466 10.175 1.00 13.10 186 PRO A O 1
ATOM 2936 N N . ALA A 1 191 ? -2.177 39.806 11.845 1.00 12.26 187 ALA A N 1
ATOM 2937 C CA . ALA A 1 191 ? -2.567 41.158 11.392 1.00 12.76 187 ALA A CA 1
ATOM 2938 C C . ALA A 1 191 ? -1.500 42.203 11.708 1.00 13.35 187 ALA A C 1
ATOM 2939 O O . ALA A 1 191 ? -1.463 43.259 11.107 1.00 16.30 187 ALA A O 1
ATOM 2946 N N . SER A 1 192 ? -0.575 41.946 12.594 1.00 17.13 188 SER A N 1
ATOM 2947 C CA . SER A 1 192 ? 0.545 42.872 12.844 1.00 18.00 188 SER A CA 1
ATOM 2948 C C . SER A 1 192 ? 1.787 42.488 12.025 1.00 17.19 188 SER A C 1
ATOM 2949 O O . SER A 1 192 ? 2.078 41.306 11.857 1.00 20.95 188 SER A O 1
ATOM 2957 N N . ARG A 1 193 ? 2.540 43.481 11.572 1.00 15.75 189 ARG A N 1
ATOM 2958 C CA . ARG A 1 193 ? 3.857 43.308 10.908 1.00 15.69 189 ARG A CA 1
ATOM 2959 C C . ARG A 1 193 ? 4.986 43.785 11.815 1.00 15.04 189 ARG A C 1
ATOM 2960 O O . ARG A 1 193 ? 6.087 43.991 11.293 1.00 16.99 189 ARG A O 1
ATOM 2981 N N . HIS A 1 194 ? 4.760 43.895 13.117 1.00 13.71 190 HIS A N 1
ATOM 2982 C CA . HIS A 1 194 ? 5.872 44.122 14.052 1.00 13.07 190 HIS A CA 1
ATOM 2983 C C . HIS A 1 194 ? 6.746 42.880 14.190 1.00 12.29 190 HIS A C 1
ATOM 2984 O O . HIS A 1 194 ? 6.253 41.757 14.106 1.00 12.91 190 HIS A O 1
ATOM 2999 N N . TYR A 1 195 ? 8.031 43.103 14.406 1.00 11.82 191 TYR A N 1
ATOM 3000 C CA . TYR A 1 195 ? 8.995 41.983 14.362 1.00 11.54 191 TYR A CA 1
ATOM 3001 C C . TYR A 1 195 ? 10.231 42.310 15.184 1.00 11.90 191 TYR A C 1
ATOM 3002 O O . TYR A 1 195 ? 10.544 43.476 15.478 1.00 12.52 191 TYR A O 1
ATOM 3020 N N . TRP A 1 196 ? 10.969 41.248 15.452 1.00 11.15 192 TRP A N 1
ATOM 3021 C CA . TRP A 1 196 ? 12.380 41.274 15.892 1.00 11.32 192 TRP A CA 1
ATOM 3022 C C . TRP A 1 196 ? 13.244 40.812 14.734 1.00 10.94 192 TRP A C 1
ATOM 3023 O O . TRP A 1 196 ? 12.818 39.942 13.945 1.00 11.90 192 TRP A O 1
ATOM 3044 N N . THR A 1 197 ? 14.466 41.299 14.642 1.00 11.45 193 THR A N 1
ATOM 3045 C CA . THR A 1 197 ? 15.376 40.840 13.574 1.00 11.26 193 THR A CA 1
ATOM 3046 C C . THR A 1 197 ? 16.789 40.736 14.120 1.00 11.01 193 THR A C 1
ATOM 3047 O O . THR A 1 197 ? 17.224 41.543 14.975 1.00 12.55 193 THR A O 1
ATOM 3058 N N . TYR A 1 198 ? 17.502 39.721 13.670 1.00 10.65 194 TYR A N 1
ATOM 3059 C CA . TYR A 1 198 ? 18.913 39.533 14.044 1.00 11.16 194 TYR A CA 1
ATOM 3060 C C . TYR A 1 198 ? 19.578 38.689 12.955 1.00 10.74 194 TYR A C 1
ATOM 3061 O O . TYR A 1 198 ? 18.907 37.951 12.223 1.00 10.65 194 TYR A O 1
ATOM 3079 N N . PRO A 1 199 ? 20.926 38.753 12.867 1.00 11.27 195 PRO A N 1
ATOM 3080 C CA . PRO A 1 199 ? 21.666 37.925 11.925 1.00 11.28 195 PRO A CA 1
ATOM 3081 C C . PRO A 1 199 ? 21.879 36.535 12.514 1.00 10.05 195 PRO A C 1
ATOM 3082 O O . PRO A 1 199 ? 22.392 36.399 13.644 1.00 11.26 195 PRO A O 1
ATOM 3093 N N . GLY A 1 200 ? 21.520 35.515 11.749 1.00 9.94 196 GLY A N 1
ATOM 3094 C CA . GLY A 1 200 ? 21.634 34.149 12.254 1.00 9.79 196 GLY A CA 1
ATOM 3095 C C . GLY A 1 200 ? 21.900 33.141 11.155 1.00 9.23 196 GLY A C 1
ATOM 3096 O O . GLY A 1 200 ? 22.606 33.397 10.168 1.00 10.41 196 GLY A O 1
ATOM 3100 N N . SER A 1 201 ? 21.362 31.961 11.377 1.00 9.15 197 SER A N 1
ATOM 3101 C CA . SER A 1 201 ? 21.717 30.747 10.601 1.00 8.95 197 SER A CA 1
ATOM 3102 C C . SER A 1 201 ? 20.487 29.950 10.214 1.00 8.32 197 SER A C 1
ATOM 3103 O O . SER A 1 201 ? 19.402 30.101 10.775 1.00 8.52 197 SER A O 1
ATOM 3111 N N . LEU A 1 202 ? 20.702 29.001 9.297 1.00 8.16 198 LEU A N 1
ATOM 3112 C CA . LEU A 1 202 ? 19.780 27.868 9.143 1.00 8.14 198 LEU A CA 1
ATOM 3113 C C . LEU A 1 202 ? 19.709 27.130 10.474 1.00 8.32 198 LEU A C 1
ATOM 3114 O O . LEU A 1 202 ? 20.735 26.976 11.161 1.00 8.94 198 LEU A O 1
ATOM 3130 N N . THR A 1 203 ? 18.544 26.608 10.827 1.00 8.49 199 THR A N 1
ATOM 3131 C CA . THR A 1 203 ? 18.387 25.857 12.081 1.00 9.11 199 THR A CA 1
ATOM 3132 C C . THR A 1 203 ? 18.460 24.346 11.877 1.00 8.80 199 THR A C 1
ATOM 3133 O O . THR A 1 203 ? 18.281 23.604 12.854 1.00 9.88 199 THR A O 1
ATOM 3144 N N . THR A 1 204 ? 18.802 23.898 10.672 1.00 9.08 200 THR A N 1
ATOM 3145 C CA . THR A 1 204 ? 19.137 22.500 10.407 1.00 9.77 200 THR A CA 1
ATOM 3146 C C . THR A 1 204 ? 20.465 22.485 9.688 1.00 10.06 200 THR A C 1
ATOM 3147 O O . THR A 1 204 ? 20.847 23.472 9.054 1.00 10.11 200 THR A O 1
ATOM 3158 N N . PRO A 1 205 ? 21.168 21.331 9.722 1.00 10.75 201 PRO A N 1
ATOM 3159 C CA . PRO A 1 205 ? 22.313 21.152 8.836 1.00 11.23 201 PRO A CA 1
ATOM 3160 C C . PRO A 1 205 ? 21.990 21.630 7.427 1.00 11.02 201 PRO A C 1
ATOM 3161 O O . PRO A 1 205 ? 20.892 21.357 6.930 1.00 12.10 201 PRO A O 1
ATOM 3172 N N . PRO A 1 206 ? 22.903 22.351 6.749 1.00 10.33 202 PRO A N 1
ATOM 3173 C CA . PRO A 1 206 ? 24.296 22.582 7.137 1.00 10.06 202 PRO A CA 1
ATOM 3174 C C . PRO A 1 206 ? 24.537 23.755 8.102 1.00 9.15 202 PRO A C 1
ATOM 3175 O O . PRO A 1 206 ? 25.710 24.064 8.350 1.00 9.77 202 PRO A O 1
ATOM 3186 N N . LEU A 1 207 ? 23.499 24.381 8.651 1.00 8.83 203 LEU A N 1
ATOM 3187 C CA . LEU A 1 207 ? 23.674 25.356 9.759 1.00 8.65 203 LEU A CA 1
ATOM 3188 C C . LEU A 1 207 ? 24.405 26.617 9.291 1.00 8.78 203 LEU A C 1
ATOM 3189 O O . LEU A 1 207 ? 24.931 27.373 10.112 1.00 9.66 203 LEU A O 1
ATOM 3205 N N . SER A 1 208 ? 24.356 26.900 7.980 1.00 9.13 204 SER A N 1
ATOM 3206 C CA . SER A 1 208 ? 25.089 28.047 7.418 1.00 9.57 204 SER A CA 1
ATOM 3207 C C . SER A 1 208 ? 24.579 29.353 8.010 1.00 9.03 204 SER A C 1
ATOM 3208 O O . SER A 1 208 ? 23.372 29.541 8.193 1.00 8.95 204 SER A O 1
ATOM 3216 N N . GLU A 1 209 ? 25.508 30.267 8.209 1.00 9.85 205 GLU A N 1
ATOM 3217 C CA . GLU A 1 209 ? 25.226 31.580 8.819 1.00 10.16 205 GLU A CA 1
ATOM 3218 C C . GLU A 1 209 ? 24.880 32.597 7.728 1.00 10.22 205 GLU A C 1
ATOM 3219 O O . GLU A 1 209 ? 25.580 33.579 7.486 1.00 12.60 205 GLU A O 1
ATOM 3231 N N . SER A 1 210 ? 23.730 32.366 7.091 1.00 9.77 206 SER A N 1
ATOM 3232 C CA . SER A 1 210 ? 23.311 33.034 5.853 1.00 10.09 206 SER A CA 1
ATOM 3233 C C . SER A 1 210 ? 21.939 33.695 6.012 1.00 9.60 206 SER A C 1
ATOM 3234 O O . SER A 1 210 ? 21.403 34.174 5.015 1.00 10.63 206 SER A O 1
ATOM 3242 N N . VAL A 1 211 ? 21.369 33.703 7.217 1.00 9.35 207 VAL A N 1
ATOM 3243 C CA . VAL A 1 211 ? 19.954 34.086 7.388 1.00 9.26 207 VAL A CA 1
ATOM 3244 C C . VAL A 1 211 ? 19.821 35.409 8.119 1.00 9.48 207 VAL A C 1
ATOM 3245 O O . VAL A 1 211 ? 20.336 35.567 9.231 1.00 11.15 207 VAL A O 1
ATOM 3258 N N . THR A 1 212 ? 19.061 36.322 7.529 1.00 9.63 208 THR A N 1
ATOM 3259 C CA . THR A 1 212 ? 18.483 37.461 8.252 1.00 10.15 208 THR A CA 1
ATOM 3260 C C . THR A 1 212 ? 17.146 36.989 8.802 1.00 9.43 208 THR A C 1
ATOM 3261 O O . THR A 1 212 ? 16.216 36.707 8.025 1.00 9.78 208 THR A O 1
ATOM 3272 N N . TRP A 1 213 ? 17.075 36.846 10.129 1.00 9.22 209 TRP A N 1
ATOM 3273 C CA . TRP A 1 213 ? 15.847 36.379 10.777 1.00 9.16 209 TRP A CA 1
ATOM 3274 C C . TRP A 1 213 ? 14.913 37.556 10.988 1.00 9.19 209 TRP A C 1
ATOM 3275 O O . TRP A 1 213 ? 15.343 38.592 11.514 1.00 10.17 209 TRP A O 1
ATOM 3296 N N . ILE A 1 214 ? 13.643 37.341 10.705 1.00 9.09 210 ILE A N 1
ATOM 3297 C CA . ILE A 1 214 ? 12.562 38.305 10.969 1.00 9.47 210 ILE A CA 1
ATOM 3298 C C . ILE A 1 214 ? 11.483 37.529 11.695 1.00 9.36 210 ILE A C 1
ATOM 3299 O O . ILE A 1 214 ? 10.760 36.720 11.066 1.00 10.72 210 ILE A O 1
ATOM 3315 N N . VAL A 1 215 ? 11.400 37.690 13.001 1.00 9.17 211 VAL A N 1
ATOM 3316 C CA . VAL A 1 215 ? 10.486 36.901 13.834 1.00 9.28 211 VAL A CA 1
ATOM 3317 C C . VAL A 1 215 ? 9.299 37.796 14.176 1.00 9.85 211 VAL A C 1
ATOM 3318 O O . VAL A 1 215 ? 9.497 38.833 14.848 1.00 10.64 211 VAL A O 1
ATOM 3331 N N . LEU A 1 216 ? 8.113 37.455 13.709 1.00 9.94 212 LEU A N 1
ATOM 3332 C CA . LEU A 1 216 ? 6.940 38.322 13.976 1.00 10.81 212 LEU A CA 1
ATOM 3333 C C . LEU A 1 216 ? 6.566 38.264 15.456 1.00 11.33 212 LEU A C 1
ATOM 3334 O O . LEU A 1 216 ? 6.552 37.215 16.100 1.00 11.57 212 LEU A O 1
ATOM 3350 N N . ARG A 1 217 ? 6.185 39.418 15.969 1.00 11.99 213 ARG A N 1
ATOM 3351 C CA . ARG A 1 217 ? 5.773 39.574 17.359 1.00 13.25 213 ARG A CA 1
ATOM 3352 C C . ARG A 1 217 ? 4.473 38.817 17.654 1.00 12.81 213 ARG A C 1
ATOM 3353 O O . ARG A 1 217 ? 4.323 38.266 18.743 1.00 15.16 213 ARG A O 1
ATOM 3374 N N . GLU A 1 218 ? 3.513 38.853 16.746 1.00 12.46 214 GLU A N 1
ATOM 3375 C CA . GLU A 1 218 ? 2.165 38.344 17.041 1.00 13.01 214 GLU A CA 1
ATOM 3376 C C . GLU A 1 218 ? 2.012 36.922 16.525 1.00 11.95 214 GLU A C 1
ATOM 3377 O O . GLU A 1 218 ? 2.263 36.654 15.348 1.00 11.90 214 GLU A O 1
ATOM 3389 N N A PRO A 1 219 ? 1.561 35.966 17.363 0.50 11.84 215 PRO A N 1
ATOM 3390 N N B PRO A 1 219 ? 1.651 35.947 17.397 0.50 11.69 215 PRO A N 1
ATOM 3391 C CA A PRO A 1 219 ? 1.339 34.607 16.884 0.50 11.88 215 PRO A CA 1
ATOM 3392 C CA B PRO A 1 219 ? 1.352 34.586 16.942 0.50 11.73 215 PRO A CA 1
ATOM 3393 C C A PRO A 1 219 ? 0.064 34.552 16.043 0.50 11.70 215 PRO A C 1
ATOM 3394 C C B PRO A 1 219 ? 0.033 34.476 16.170 0.50 11.59 215 PRO A C 1
ATOM 3395 O O A PRO A 1 219 ? -0.743 35.482 16.050 0.50 13.08 215 PRO A O 1
ATOM 3396 O O B PRO A 1 219 ? -0.866 35.266 16.413 0.50 12.64 215 PRO A O 1
ATOM 3417 N N . ILE A 1 220 ? -0.089 33.445 15.340 1.00 11.37 216 ILE A N 1
ATOM 3418 C CA . ILE A 1 220 ? -1.400 33.008 14.806 1.00 11.71 216 ILE A CA 1
ATOM 3419 C C . ILE A 1 220 ? -1.899 31.872 15.680 1.00 11.36 216 ILE A C 1
ATOM 3420 O O . ILE A 1 220 ? -1.134 31.255 16.413 1.00 13.36 216 ILE A O 1
ATOM 3436 N N A SER A 1 221 ? -3.191 31.616 15.574 0.50 12.56 217 SER A N 1
ATOM 3437 N N B SER A 1 221 ? -3.188 31.607 15.648 0.50 11.78 217 SER A N 1
ATOM 3438 C CA A SER A 1 221 ? -3.911 30.578 16.326 0.50 13.76 217 SER A CA 1
ATOM 3439 C CA B SER A 1 221 ? -3.736 30.475 16.403 0.50 12.26 217 SER A CA 1
ATOM 3440 C C A SER A 1 221 ? -4.301 29.466 15.376 0.50 12.98 217 SER A C 1
ATOM 3441 C C B SER A 1 221 ? -4.351 29.481 15.455 0.50 12.29 217 SER A C 1
ATOM 3442 O O A SER A 1 221 ? -4.744 29.774 14.265 0.50 13.80 217 SER A O 1
ATOM 3443 O O B SER A 1 221 ? -5.037 29.891 14.491 0.50 12.45 217 SER A O 1
ATOM 3458 N N . ILE A 1 222 ? -4.155 28.225 15.805 1.00 12.52 218 ILE A N 1
ATOM 3459 C CA . ILE A 1 222 ? -4.826 27.098 15.116 1.00 12.82 218 ILE A CA 1
ATOM 3460 C C . ILE A 1 222 ? -5.499 26.247 16.183 1.00 13.17 218 ILE A C 1
ATOM 3461 O O . ILE A 1 222 ? -5.190 26.384 17.376 1.00 13.92 218 ILE A O 1
ATOM 3477 N N . SER A 1 223 ? -6.391 25.365 15.801 1.00 13.26 219 SER A N 1
ATOM 3478 C CA . SER A 1 223 ? -7.064 24.528 16.806 1.00 13.31 219 SER A CA 1
ATOM 3479 C C . SER A 1 223 ? -6.162 23.390 17.258 1.00 13.21 219 SER A C 1
ATOM 3480 O O . SER A 1 223 ? -5.200 23.006 16.555 1.00 14.17 219 SER A O 1
ATOM 3488 N N . GLU A 1 224 ? -6.507 22.796 18.385 1.00 13.58 220 GLU A N 1
ATOM 3489 C CA . GLU A 1 224 ? -5.817 21.573 18.818 1.00 14.33 220 GLU A CA 1
ATOM 3490 C C . GLU A 1 224 ? -5.971 20.461 17.773 1.00 14.18 220 GLU A C 1
ATOM 3491 O O . GLU A 1 224 ? -5.013 19.713 17.569 1.00 15.84 220 GLU A O 1
ATOM 3503 N N . ARG A 1 225 ? -7.144 20.305 17.164 1.00 13.98 221 ARG A N 1
ATOM 3504 C CA . ARG A 1 225 ? -7.315 19.285 16.109 1.00 14.91 221 ARG A CA 1
ATOM 3505 C C . ARG A 1 225 ? -6.300 19.542 14.986 1.00 13.77 221 ARG A C 1
ATOM 3506 O O . ARG A 1 225 ? -5.703 18.581 14.473 1.00 15.93 221 ARG A O 1
ATOM 3527 N N . GLN A 1 226 ? -6.181 20.788 14.564 1.00 13.61 222 GLN A N 1
ATOM 3528 C CA . GLN A 1 226 ? -5.250 21.153 13.485 1.00 13.07 222 GLN A CA 1
ATOM 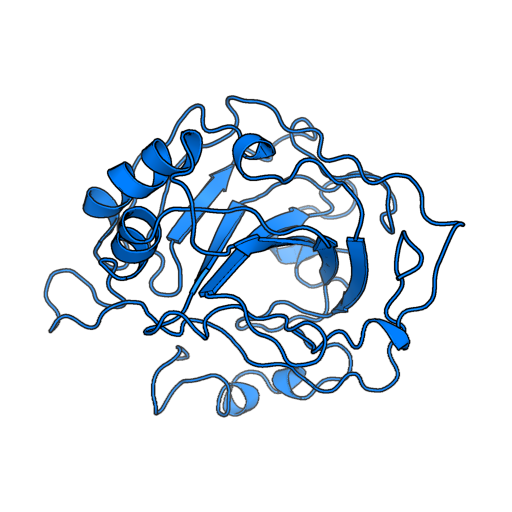3529 C C . GLN A 1 226 ? -3.809 20.856 13.909 1.00 13.53 222 GLN A C 1
ATOM 3530 O O . GLN A 1 226 ? -3.066 20.225 13.124 1.00 15.40 222 GLN A O 1
ATOM 3544 N N . MET A 1 227 ? -3.435 21.236 15.127 1.00 14.29 223 MET A N 1
ATOM 3545 C CA . MET A 1 227 ? -2.078 20.973 15.624 1.00 15.76 223 MET A CA 1
ATOM 3546 C C . MET A 1 227 ? -1.857 19.456 15.636 1.00 15.81 223 MET A C 1
ATOM 3547 O O . MET A 1 227 ? -0.750 18.998 15.296 1.00 17.74 223 MET A O 1
ATOM 3561 N N . GLY A 1 228 ? -2.862 18.680 16.047 1.00 18.13 224 GLY A N 1
ATOM 3562 C CA . GLY A 1 228 ? -2.829 17.211 16.031 1.00 18.54 224 GLY A CA 1
ATOM 3563 C C . GLY A 1 228 ? -2.501 16.593 14.687 1.00 18.45 224 GLY A C 1
ATOM 3564 O O . GLY A 1 228 ? -1.869 15.530 14.652 1.00 20.83 224 GLY A O 1
ATOM 3568 N N . LYS A 1 229 ? -2.959 17.188 13.599 1.00 18.30 225 LYS A N 1
ATOM 3569 C CA . LYS A 1 229 ? -2.728 16.623 12.251 1.00 18.11 225 LYS A CA 1
ATOM 3570 C C . LYS A 1 229 ? -1.213 16.680 11.969 1.00 16.16 225 LYS A C 1
ATOM 3571 O O . LYS A 1 229 ? -0.712 15.790 11.274 1.00 17.69 225 LYS A O 1
ATOM 3590 N N . PHE A 1 230 ? -0.503 17.716 12.413 1.00 15.28 226 PHE A N 1
ATOM 3591 C CA . PHE A 1 230 ? 0.975 17.753 12.275 1.00 14.20 226 PHE A CA 1
ATOM 3592 C C . PHE A 1 230 ? 1.623 16.569 12.994 1.00 14.50 226 PHE A C 1
ATOM 3593 O O . PHE A 1 230 ? 2.554 15.949 12.472 1.00 14.87 226 PHE A O 1
ATOM 3610 N N . ARG A 1 231 ? 1.137 16.244 14.181 1.00 16.01 227 ARG A N 1
ATOM 3611 C CA . ARG A 1 231 ? 1.720 15.148 14.985 1.00 16.64 227 ARG A CA 1
ATOM 3612 C C . ARG A 1 231 ? 1.398 13.768 14.374 1.00 16.74 227 ARG A C 1
ATOM 3613 O O . ARG A 1 231 ? 2.062 12.781 14.790 1.00 19.90 227 ARG A O 1
ATOM 3634 N N A SER A 1 232 ? 0.454 13.711 13.428 0.50 17.53 228 SER A N 1
ATOM 3635 N N B SER A 1 232 ? 0.477 13.663 13.408 0.50 17.79 228 SER A N 1
ATOM 3636 C CA A SER A 1 232 ? 0.102 12.491 12.662 0.50 17.58 228 SER A CA 1
ATOM 3637 C CA B SER A 1 232 ? 0.171 12.399 12.684 0.50 17.58 228 SER A CA 1
ATOM 3638 C C A SER A 1 232 ? 1.194 12.144 11.654 0.50 17.55 228 SER A C 1
ATOM 3639 C C B SER A 1 232 ? 1.138 12.150 11.530 0.50 16.68 228 SER A C 1
ATOM 3640 O O A SER A 1 232 ? 1.340 10.958 11.362 0.50 18.43 228 SER A O 1
ATOM 3641 O O B SER A 1 232 ? 1.089 11.059 10.934 0.50 16.30 228 SER A O 1
ATOM 3656 N N . LEU A 1 233 ? 1.972 13.130 11.199 1.00 16.00 229 LEU A N 1
ATOM 3657 C CA . LEU A 1 233 ? 3.046 12.899 10.222 1.00 15.23 229 LEU A CA 1
ATOM 3658 C C . LEU A 1 233 ? 4.095 11.966 10.817 1.00 15.83 229 LEU A C 1
ATOM 3659 O O . LEU A 1 233 ? 4.235 11.879 12.059 1.00 16.37 229 LEU A O 1
ATOM 3675 N N . LEU A 1 234 ? 4.848 11.313 9.948 1.00 15.66 230 LEU A N 1
ATOM 3676 C CA . LEU A 1 234 ? 5.886 10.360 10.379 1.00 16.40 230 LEU A CA 1
ATOM 3677 C C . LEU A 1 234 ? 7.264 10.798 9.911 1.00 16.02 230 LEU A C 1
ATOM 3678 O O . LEU A 1 234 ? 7.427 11.315 8.808 1.00 15.61 230 LEU A O 1
ATOM 3694 N N . PHE A 1 235 ? 8.256 10.530 10.747 1.00 16.31 231 PHE A N 1
ATOM 3695 C CA . PHE A 1 235 ? 9.678 10.628 10.357 1.00 18.07 231 PHE A CA 1
ATOM 3696 C C . PHE A 1 235 ? 10.074 9.502 9.392 1.00 19.57 231 PHE A C 1
ATOM 3697 O O . PHE A 1 235 ? 11.136 9.580 8.774 1.00 21.26 231 PHE A O 1
ATOM 3714 N N . THR A 1 236 ? 9.264 8.446 9.336 1.00 19.90 232 THR A N 1
ATOM 3715 C CA . THR A 1 236 ? 9.606 7.130 8.756 1.00 22.54 232 THR A CA 1
ATOM 3716 C C . THR A 1 236 ? 8.882 6.916 7.428 1.00 23.12 232 THR A C 1
ATOM 3717 O O . THR A 1 236 ? 7.808 7.502 7.195 1.00 21.50 232 THR A O 1
ATOM 3728 N N . SER A 1 237 ? 9.469 6.062 6.597 1.00 25.61 233 SER A N 1
ATOM 3729 C CA . SER A 1 237 ? 8.921 5.652 5.283 1.00 27.30 233 SER A CA 1
ATOM 3730 C C . SER A 1 237 ? 7.866 4.562 5.499 1.00 27.46 233 SER A C 1
ATOM 3731 O O . SER A 1 237 ? 7.764 4.019 6.637 1.00 29.69 233 SER A O 1
ATOM 3739 N N . GLU A 1 238 ? 7.089 4.274 4.455 1.00 29.47 234 GLU A N 1
ATOM 3740 C CA . GLU A 1 238 ? 5.893 3.388 4.508 1.00 33.88 234 GLU A CA 1
ATOM 3741 C C . GLU A 1 238 ? 6.194 2.036 5.178 1.00 35.97 234 GLU A C 1
ATOM 3742 O O . GLU A 1 238 ? 5.296 1.517 5.893 1.00 38.29 234 GLU A O 1
ATOM 3754 N N . ASP A 1 239 ? 7.382 1.472 4.968 1.00 35.78 235 ASP A N 1
ATOM 3755 C CA . ASP A 1 239 ? 7.684 0.069 5.354 1.00 37.79 235 ASP A CA 1
ATOM 3756 C C . ASP A 1 239 ? 8.263 -0.025 6.768 1.00 36.86 235 ASP A C 1
ATOM 3757 O O . ASP A 1 239 ? 8.301 -1.157 7.316 1.00 41.25 235 ASP A O 1
ATOM 3766 N N . ASP A 1 240 ? 8.738 1.087 7.323 1.00 36.39 236 ASP A N 1
ATOM 3767 C CA . ASP A 1 240 ? 9.479 1.113 8.610 1.00 35.88 236 ASP A CA 1
ATOM 3768 C C . ASP A 1 240 ? 8.482 1.197 9.770 1.00 35.02 236 ASP A C 1
ATOM 3769 O O . ASP A 1 240 ? 7.325 1.673 9.568 1.00 34.67 236 ASP A O 1
ATOM 3778 N N . GLU A 1 241 ? 8.909 0.731 10.943 1.00 35.25 237 GLU A N 1
ATOM 3779 C CA . GLU A 1 241 ? 8.137 0.886 12.197 1.00 35.25 237 GLU A CA 1
ATOM 3780 C C . GLU A 1 241 ? 7.862 2.387 12.348 1.00 33.35 237 GLU A C 1
ATOM 3781 O O . GLU A 1 241 ? 8.785 3.191 12.118 1.00 33.16 237 GLU A O 1
ATOM 3793 N N . ARG A 1 242 ? 6.618 2.748 12.646 1.00 30.79 238 ARG A N 1
ATOM 3794 C CA . ARG A 1 242 ? 6.167 4.153 12.650 1.00 29.56 238 ARG A CA 1
ATOM 3795 C C . ARG A 1 242 ? 6.863 4.891 13.782 1.00 28.20 238 ARG A C 1
ATOM 3796 O O . ARG A 1 242 ? 6.825 4.433 14.924 1.00 31.48 238 ARG A O 1
ATOM 3817 N N . ILE A 1 243 ? 7.464 6.021 13.446 1.00 24.39 239 ILE A N 1
ATOM 3818 C CA . ILE A 1 243 ? 7.935 7.016 14.444 1.00 23.65 239 ILE A CA 1
ATOM 3819 C C . ILE A 1 243 ? 7.296 8.336 14.049 1.00 21.70 239 ILE A C 1
ATOM 3820 O O . ILE A 1 243 ? 7.580 8.829 12.951 1.00 20.99 239 ILE A O 1
ATOM 3836 N N . HIS A 1 244 ? 6.477 8.900 14.923 1.00 20.13 240 HIS A N 1
ATOM 3837 C CA . HIS A 1 244 ? 5.805 10.192 14.646 1.00 19.70 240 HIS A CA 1
ATOM 3838 C C . HIS A 1 244 ? 6.792 11.355 14.593 1.00 18.42 240 HIS A C 1
ATOM 3839 O O . HIS A 1 244 ? 7.701 11.454 15.419 1.00 18.83 240 HIS A O 1
ATOM 3854 N N . MET A 1 245 ? 6.565 12.237 13.629 1.00 16.09 241 MET A N 1
ATOM 3855 C CA . MET A 1 245 ? 7.313 13.496 13.486 1.00 15.33 241 MET A CA 1
ATOM 3856 C C . MET A 1 245 ? 6.830 14.489 14.533 1.00 15.64 241 MET A C 1
ATOM 3857 O O . MET A 1 245 ? 5.779 15.101 14.364 1.00 16.32 241 MET A O 1
ATOM 3871 N N . VAL A 1 246 ? 7.605 14.594 15.603 1.00 15.24 242 VAL A N 1
ATOM 3872 C CA . VAL A 1 246 ? 7.363 15.542 16.723 1.00 15.90 242 VAL A CA 1
ATOM 3873 C C . VAL A 1 246 ? 8.714 15.978 17.287 1.00 14.19 242 VAL A C 1
ATOM 3874 O O . VAL A 1 246 ? 9.723 15.258 17.115 1.00 15.55 242 VAL A O 1
ATOM 3887 N N . ASN A 1 247 ? 8.738 17.131 17.941 1.00 14.52 243 ASN A N 1
ATOM 3888 C CA . ASN A 1 247 ? 9.967 17.697 18.543 1.00 14.25 243 ASN A CA 1
ATOM 3889 C C . ASN A 1 247 ? 11.038 17.886 17.464 1.00 13.02 243 ASN A C 1
ATOM 3890 O O . ASN A 1 247 ? 12.223 17.661 17.709 1.00 13.59 243 ASN A O 1
ATOM 3901 N N . ASN A 1 248 ? 10.624 18.329 16.292 1.00 11.96 244 ASN A N 1
ATOM 3902 C CA . ASN A 1 248 ? 11.544 18.588 15.163 1.00 11.31 244 ASN A CA 1
ATOM 3903 C C . ASN A 1 248 ? 12.042 20.036 15.211 1.00 10.76 244 ASN A C 1
ATOM 3904 O O . ASN A 1 248 ? 11.905 20.773 14.239 1.00 11.93 244 ASN A O 1
ATOM 3915 N N . PHE A 1 249 ? 12.603 20.439 16.344 1.00 10.76 245 PHE A N 1
ATOM 3916 C CA . PHE A 1 249 ? 13.112 21.801 16.584 1.00 10.85 245 PHE A CA 1
ATOM 3917 C C . PHE A 1 249 ? 14.519 21.725 17.152 1.00 10.82 245 PHE A C 1
ATOM 3918 O O . PHE A 1 249 ? 14.865 20.782 17.875 1.00 11.62 245 PHE A O 1
ATOM 39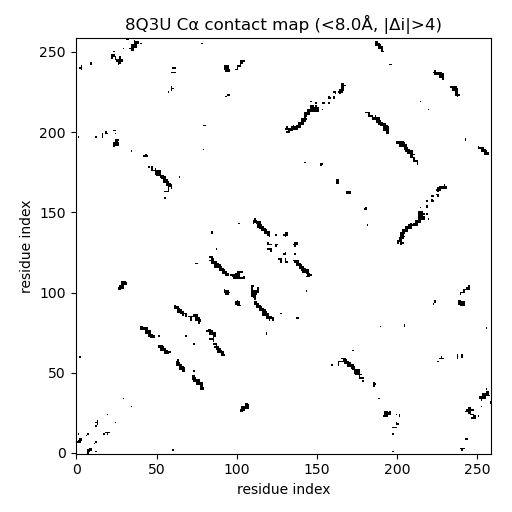35 N N . ARG A 1 250 ? 15.272 22.763 16.855 1.00 11.06 246 ARG A N 1
ATOM 3936 C CA . ARG A 1 250 ? 16.577 23.035 17.465 1.00 10.63 246 ARG A CA 1
ATOM 3937 C C . ARG A 1 250 ? 16.347 24.028 18.594 1.00 11.78 246 ARG A C 1
ATOM 3938 O O . ARG A 1 250 ? 15.640 25.027 18.409 1.00 12.91 246 ARG A O 1
ATOM 3959 N N . PRO A 1 251 ? 16.937 23.817 19.773 1.00 12.51 247 PRO A N 1
ATOM 3960 C CA . PRO A 1 251 ? 16.747 24.775 20.871 1.00 14.21 247 PRO A CA 1
ATOM 3961 C C . PRO A 1 251 ? 17.583 26.048 20.727 1.00 13.24 247 PRO A C 1
ATOM 3962 O O . PRO A 1 251 ? 18.465 26.142 19.853 1.00 12.50 247 PRO A O 1
ATOM 3973 N N . PRO A 1 252 ? 17.354 27.055 21.595 1.00 12.76 248 PRO A N 1
ATOM 3974 C CA . PRO A 1 252 ? 18.066 28.319 21.486 1.00 13.00 248 PRO A CA 1
ATOM 3975 C C . PRO A 1 252 ? 19.579 28.141 21.610 1.00 12.47 248 PRO A C 1
ATOM 3976 O O . PRO A 1 252 ? 20.066 27.357 22.433 1.00 14.03 248 PRO A O 1
ATOM 3987 N N . GLN A 1 253 ? 20.281 28.971 20.862 1.00 12.27 249 GLN A N 1
ATOM 3988 C CA . GLN A 1 253 ? 21.745 28.978 20.761 1.00 12.38 249 GLN A CA 1
ATOM 3989 C C . GLN A 1 253 ? 22.286 30.259 21.384 1.00 13.56 249 GLN A C 1
ATOM 3990 O O . GLN A 1 253 ? 21.575 31.272 21.496 1.00 14.59 249 GLN A O 1
ATOM 4004 N N . PRO A 1 254 ? 23.593 30.281 21.720 1.00 14.86 250 PRO A N 1
ATOM 4005 C CA . PRO A 1 254 ? 24.181 31.464 22.347 1.00 15.93 250 PRO A CA 1
ATOM 4006 C C . PRO A 1 254 ? 24.137 32.720 21.464 1.00 14.99 250 PRO A C 1
ATOM 4007 O O . PRO A 1 254 ? 24.464 32.653 20.296 1.00 14.59 250 PRO A O 1
ATOM 4018 N N . LEU A 1 255 ? 23.770 33.841 22.069 1.00 15.36 251 LEU A N 1
ATOM 4019 C CA . LEU A 1 255 ? 23.651 35.101 21.320 1.00 16.36 251 LEU A CA 1
ATOM 4020 C C . LEU A 1 255 ? 25.018 35.599 20.849 1.00 16.34 251 LEU A C 1
ATOM 4021 O O . LEU A 1 255 ? 25.111 36.257 19.792 1.00 16.52 251 LEU A O 1
ATOM 4037 N N . LYS A 1 256 ? 26.068 35.424 21.665 1.00 17.22 252 LYS A N 1
ATOM 4038 C CA . LYS A 1 256 ? 27.460 35.800 21.283 1.00 18.49 252 LYS A CA 1
ATOM 4039 C C . LYS A 1 256 ? 27.541 37.264 20.878 1.00 18.77 252 LYS A C 1
ATOM 4040 O O . LYS A 1 256 ? 28.254 37.607 19.923 1.00 21.17 252 LYS A O 1
ATOM 4059 N N . GLY A 1 257 ? 26.873 38.129 21.643 1.00 19.39 253 GLY A N 1
ATOM 4060 C CA . GLY A 1 257 ? 27.016 39.587 21.474 1.00 21.38 253 GLY A CA 1
ATOM 4061 C C . GLY A 1 257 ? 26.237 40.154 20.299 1.00 20.33 253 GLY A C 1
ATOM 4062 O O . GLY A 1 257 ? 26.348 41.360 20.040 1.00 22.40 253 GLY A O 1
ATOM 4066 N N . ARG A 1 258 ? 25.440 39.366 19.583 1.00 19.01 254 ARG A N 1
ATOM 4067 C CA . ARG A 1 258 ? 24.585 39.925 18.518 1.00 19.17 254 ARG A CA 1
ATOM 4068 C C . ARG A 1 258 ? 23.528 40.848 19.121 1.00 20.34 254 ARG A C 1
ATOM 4069 O O . ARG A 1 258 ? 23.068 40.590 20.244 1.00 22.27 254 ARG A O 1
ATOM 4090 N N . VAL A 1 259 ? 23.129 41.817 18.310 1.00 21.81 255 VAL A N 1
ATOM 4091 C CA . VAL A 1 259 ? 22.082 42.838 18.577 1.00 22.58 255 VAL A CA 1
ATOM 4092 C C . VAL A 1 259 ? 20.751 42.317 18.026 1.00 20.76 255 VAL A C 1
ATOM 4093 O O . VAL A 1 259 ? 20.713 41.931 16.803 1.00 23.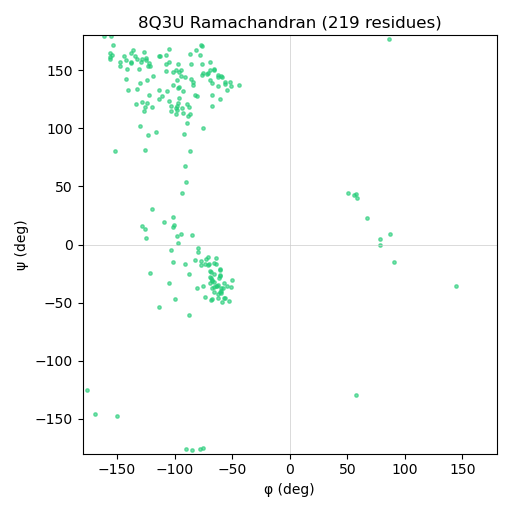08 255 VAL A O 1
ATOM 4106 N N . VAL A 1 260 ? 19.750 42.107 18.894 1.00 18.65 256 VAL A N 1
ATOM 4107 C CA . VAL A 1 260 ? 18.356 41.877 18.419 1.00 17.01 256 VAL A CA 1
ATOM 4108 C C . VAL A 1 260 ? 17.680 43.236 18.315 1.00 16.33 256 VAL A C 1
ATOM 4109 O O . VAL A 1 260 ? 17.613 43.967 19.299 1.00 18.13 256 VAL A O 1
ATOM 4122 N N . LYS A 1 261 ? 17.228 43.566 17.117 1.00 15.15 257 LYS A N 1
ATOM 4123 C CA . LYS A 1 261 ? 16.488 44.807 16.857 1.00 15.18 257 LYS A CA 1
ATOM 4124 C C . LYS A 1 261 ? 14.998 44.525 16.884 1.00 14.86 257 LYS A C 1
ATOM 4125 O O . LYS A 1 261 ? 14.563 43.444 16.487 1.00 15.18 257 LYS A O 1
ATOM 4144 N N . ALA A 1 262 ? 14.221 45.497 17.311 1.00 15.29 258 ALA A N 1
ATOM 4145 C CA . ALA A 1 262 ? 12.746 45.425 17.335 1.00 14.64 258 ALA A CA 1
ATOM 4146 C C . ALA A 1 262 ? 12.188 46.595 16.536 1.00 15.05 258 ALA A C 1
ATOM 4147 O O . ALA A 1 262 ? 12.747 47.701 16.597 1.00 15.83 258 ALA A O 1
ATOM 4154 N N . SER A 1 263 ? 11.111 46.337 15.791 1.00 14.69 259 SER A N 1
ATOM 4155 C CA . SER A 1 263 ? 10.382 47.366 15.031 1.00 14.82 259 SER A CA 1
ATOM 4156 C C . SER A 1 263 ? 9.445 48.153 15.948 1.00 14.33 259 SER A C 1
ATOM 4157 O O . SER A 1 263 ? 8.791 49.044 15.451 1.00 16.41 259 SER A O 1
ATOM 4165 N N . PHE A 1 264 ? 9.347 47.801 17.224 1.00 14.51 260 PHE A N 1
ATOM 4166 C CA . PHE A 1 264 ? 8.318 48.330 18.146 1.00 15.25 260 PHE A CA 1
ATOM 4167 C C . PHE A 1 264 ? 8.957 48.476 19.519 1.00 15.39 260 PHE A C 1
ATOM 4168 O O . PHE A 1 264 ? 9.974 47.838 19.790 1.00 15.77 260 PHE A O 1
ATOM 4185 N N . ARG A 1 265 ? 8.309 49.266 20.368 1.00 16.71 261 ARG A N 1
ATOM 4186 C CA . ARG A 1 265 ? 8.668 49.388 21.802 1.00 17.98 261 ARG A CA 1
ATOM 4187 C C . ARG A 1 265 ? 7.786 48.458 22.625 1.00 19.76 261 ARG A C 1
ATOM 4188 O O . ARG A 1 265 ? 6.550 48.484 22.452 1.00 23.25 261 ARG A O 1
ATOM 4209 N N . ALA A 1 266 ? 8.412 47.606 23.438 1.00 24.39 262 ALA A N 1
ATOM 4210 C CA . ALA A 1 266 ? 7.740 46.526 24.195 1.00 27.12 262 ALA A CA 1
ATOM 4211 C C . ALA A 1 266 ? 6.869 47.131 25.298 1.00 29.61 262 ALA A C 1
ATOM 4212 O O . ALA A 1 266 ? 7.290 48.109 25.918 1.00 32.80 262 ALA A O 1
#

Sequence (259 aa):
GWGYGQDDGPSSHWHKLYPIAQGDRRQSPINIISSQAVYSPSLQPLELSSYEACMMSLSITTNNGHSVQVDFNDSSDDRTVVTTGGPLEGPYRLKKQFHFHWGKKHDVGSEHTVDGKSFPSELHLVHWNAKKYSSTFGEAASSAPDGLAVVGVFLETGDEHPSMNRLTDALYMVRFKGTKAQFSCFNPKSLLPASRHYWTYPGSLTTPPLSESVTWIVLREPPISSISERQMGKFRSSLLFTSEDDERIHMVNNFRPPQPLKGRVVKASFRA

GO terms:
  GO:0004089 carbonate dehydratase activity (F, IDA)
  GO:0004089 carbonate dehydratase activity (F, TAS)
  GO:0005829 cytosol (C, TAS)

Radius of gyration: 17.22 Å; Cα contacts (8 Å, |Δi|>4): 682; chains: 1; bounding box: 41×53×39 Å

B-factor: mean 16.11, std 6.06, range [5.28, 58.12]

Solvent-accessible surface area: 11639 Å² total; per-residue (Å²): 105,52,7,27,44,164,133,57,3,29,83,69,3,66,160,95,80,106,69,2,106,14,99,47,1,0,0,1,49,0,71,27,99,125,20,82,74,13,97,102,32,113,105,10,101,15,51,14,83,51,79,5,8,94,9,0,28,0,61,6,54,6,2,32,2,31,4,48,25,87,52,65,118,3,15,0,39,12,6,40,19,164,27,40,7,40,1,65,22,0,25,2,5,0,0,129,142,124,82,48,0,3,1,0,11,26,84,58,114,34,16,14,0,0,0,3,0,7,0,16,10,20,166,129,37,93,76,55,52,80,0,15,87,12,90,50,0,0,0,5,0,0,0,2,0,70,55,45,120,91,27,109,44,0,37,100,0,2,103,23,0,145,144,0,61,38,108,64,46,140,28,156,5,56,71,7,31,0,109,36,0,21,10,107,33,77,72,4,12,5,4,53,0,0,32,9,37,13,65,0,25,41,0,0,26,4,0,0,0,104,68,35,12,34,0,16,89,113,0,0,29,62,0,41,22,0,2,44,17,44,130,138,81,158,163,105,90,0,19,54,0,44,4,59,58,31,76,68,103,74,32,80,13,85,4,23,15,183,100

Foldseek 3Di:
DAFCDPPRRLVCCCVPAVCSQPQFADDAAAAQQQAAADQVWFFKDFQWDQWFWWKWAFQLLWIKIAGDQVDQRGWIDTGPADDTWTFGMKTKWAAPDQQATDAYHYNPGHGRMKMKGKTFDVVPDVDLVRLQQAQNTIEIEIAGEHADEAQVLLVVVLVCLVQRQAHPGMDTDTRHICVSQDDPDRKWKWWFHFDFDPVGHRNYTYTYHPDHHYHHPVSSVSQQSHFSHHPPDDTDTNRRSYHYHDDNNPIHIHINDRD

InterPro domains:
  IPR001148 Alpha carbonic anhydrase domain [PF00194] (14-262)
  IPR001148 Alpha carbonic anhydrase domain [PS51144] (5-262)
  IPR001148 Alpha carbonic anhydrase domain [SM01057] (7-262)
  IPR018338 Carbonic anhydrase, alpha-class, conserved site [PS00162] (107-123)
  IPR023561 Carbonic anhydrase, alpha-class [PTHR18952] (5-257)
  IPR036398 Alpha carbonic anhydrase domain superfamily [G3DSA:3.10.200.10] (1-264)
  IPR036398 Alpha carbonic anhydrase domain superfamily [SSF51069] (5-262)
  IPR041890 Carbonic anhydrase VII [cd03149] (27-262)

Secondary structure (DSSP, 8-state):
---SSTTTSGGGGGGT-GGGGSSS-S--EE-GGGSEE-TTSEEEEEE--SS-EEEEEE-SS-EEEEE--SSTTSEEEEET-SS-EEEEEEEEEE-SSTT---SSEETTB--SEEEEEEEE-TTT-SSHHHHTTSTTSEEEEEEEEEESS--HHHHHHHHHGGGG-STTEEEE--S--GGGGS-S---EEEEEE--SSTT--S-EEEEEESS-EEE-HHHHHHHHH-BSS-TTSPP-B-----PPP---TTPPPEESS--